Protein AF-A0A965RLA3-F1 (afdb_monomer_lite)

pLDDT: mean 75.78, std 15.93, range [38.44, 94.06]

Foldseek 3Di:
DDDDDDDDDPPDDDDDPPVVVVVVVVCPPPVVVVVVVVCVVVVVVVVVVVVVVVVVVVVVVVVVVVVVVVVVVVVVVCVVPPPPFFDWDKAFDQLVRCVVLLVVLCVVCVVAWPWDRDSHDQKIKIFGQDPVCVVVSVVSVVCSCVVCVQKDKDWPDWDAQPRDDPRTRTMTIIGIIGIDGHDDDPPPD

Radius of gyration: 40.22 Å; chains: 1; bounding box: 92×75×81 Å

Structure (mmCIF, N/CA/C/O backbone):
data_AF-A0A965RLA3-F1
#
_entry.id   AF-A0A965RLA3-F1
#
loop_
_atom_site.group_PDB
_atom_site.id
_atom_site.type_symbol
_atom_site.label_atom_id
_atom_site.label_alt_id
_atom_site.label_comp_id
_atom_site.label_asym_id
_atom_site.label_entity_id
_atom_site.label_seq_id
_atom_site.pdbx_PDB_ins_code
_atom_site.Cartn_x
_atom_site.Cartn_y
_atom_site.Cartn_z
_atom_site.occupancy
_atom_site.B_iso_or_equiv
_atom_site.auth_seq_id
_atom_site.auth_comp_id
_atom_site.auth_asym_id
_atom_site.auth_atom_id
_atom_site.pdbx_PDB_model_num
ATOM 1 N N . MET A 1 1 ? 35.646 -46.583 -1.920 1.00 42.19 1 MET A N 1
ATOM 2 C CA . MET A 1 1 ? 36.033 -46.743 -3.338 1.00 42.19 1 MET A CA 1
ATOM 3 C C . MET A 1 1 ? 35.855 -45.408 -4.045 1.00 42.19 1 MET A C 1
ATOM 5 O O . MET A 1 1 ? 34.726 -45.025 -4.293 1.00 42.19 1 MET A O 1
ATOM 9 N N . SER A 1 2 ? 36.949 -44.684 -4.272 1.00 38.69 2 SER A N 1
ATOM 10 C CA . SER A 1 2 ? 37.208 -43.831 -5.445 1.00 38.69 2 SER A CA 1
ATOM 11 C C . SER A 1 2 ? 38.578 -43.196 -5.202 1.00 38.69 2 SER A C 1
ATOM 13 O O . SER A 1 2 ? 38.720 -42.255 -4.427 1.00 38.69 2 SER A O 1
ATOM 15 N N . SER A 1 3 ? 39.603 -43.857 -5.734 1.00 38.44 3 SER A N 1
ATOM 16 C CA . SER A 1 3 ? 41.009 -43.468 -5.650 1.00 38.44 3 SER A CA 1
ATOM 17 C C . SER A 1 3 ? 41.330 -42.661 -6.903 1.00 38.44 3 SER A C 1
ATOM 19 O O . SER A 1 3 ? 41.151 -43.163 -8.011 1.00 38.44 3 SER A O 1
ATOM 21 N N . ILE A 1 4 ? 41.756 -41.413 -6.723 1.00 47.41 4 ILE A N 1
ATOM 22 C CA . ILE A 1 4 ? 42.263 -40.549 -7.791 1.00 47.41 4 ILE A CA 1
ATOM 23 C C . ILE A 1 4 ? 43.767 -40.845 -7.916 1.00 47.41 4 ILE A C 1
ATOM 25 O O . ILE A 1 4 ? 44.493 -40.604 -6.949 1.00 47.41 4 ILE A O 1
ATOM 29 N N . PRO A 1 5 ? 44.269 -41.374 -9.047 1.00 54.34 5 PRO A N 1
ATOM 30 C CA . PRO A 1 5 ? 45.704 -41.560 -9.231 1.00 54.34 5 PRO A CA 1
ATOM 31 C C . PRO A 1 5 ? 46.404 -40.225 -9.571 1.00 54.34 5 PRO A C 1
ATOM 33 O O . PRO A 1 5 ? 45.826 -39.396 -10.279 1.00 54.34 5 PRO A O 1
ATOM 36 N N . PRO A 1 6 ? 47.648 -40.002 -9.104 1.00 49.88 6 PRO A N 1
ATOM 37 C CA . PRO A 1 6 ? 48.426 -38.810 -9.428 1.00 49.88 6 PRO A CA 1
ATOM 38 C C . PRO A 1 6 ? 49.019 -38.887 -10.844 1.00 49.88 6 PRO A C 1
ATOM 40 O O . PRO A 1 6 ? 49.424 -39.951 -11.313 1.00 49.88 6 PRO A O 1
ATOM 43 N N . LEU A 1 7 ? 49.087 -37.736 -11.516 1.00 48.78 7 LEU A N 1
ATOM 44 C CA . LEU A 1 7 ? 49.680 -37.584 -12.846 1.00 48.78 7 LEU A CA 1
ATOM 45 C C . LEU A 1 7 ? 51.209 -37.796 -12.820 1.00 48.78 7 LEU A C 1
ATOM 47 O O . LEU A 1 7 ? 51.870 -37.381 -11.864 1.00 48.78 7 LEU A O 1
ATOM 51 N N . PRO A 1 8 ? 51.796 -38.386 -13.878 1.00 48.62 8 PRO A N 1
ATOM 52 C CA . PRO A 1 8 ? 53.238 -38.547 -14.003 1.00 48.62 8 PRO A CA 1
ATOM 53 C C . PRO A 1 8 ? 53.918 -37.213 -14.341 1.00 48.62 8 PRO A C 1
ATOM 55 O O . PRO A 1 8 ? 53.615 -36.574 -15.348 1.00 48.62 8 PRO A O 1
ATOM 58 N N . PHE A 1 9 ? 54.894 -36.822 -13.521 1.00 43.25 9 PHE A N 1
ATOM 59 C CA . PHE A 1 9 ? 55.859 -35.780 -13.858 1.00 43.25 9 PHE A CA 1
ATOM 60 C C . PHE A 1 9 ? 56.691 -36.234 -15.066 1.00 43.25 9 PHE A C 1
ATOM 62 O O . PHE A 1 9 ? 57.530 -37.130 -14.961 1.00 43.25 9 PHE A O 1
ATOM 69 N N . LEU A 1 10 ? 56.460 -35.613 -16.224 1.00 40.91 10 LEU A N 1
ATOM 70 C CA . LEU A 1 10 ? 57.329 -35.748 -17.389 1.00 40.91 10 LEU A CA 1
ATOM 71 C C . LEU A 1 10 ? 58.670 -35.071 -17.091 1.00 40.91 10 LEU A C 1
ATOM 73 O O . LEU A 1 10 ? 58.802 -33.849 -17.086 1.00 40.91 10 LEU A O 1
ATOM 77 N N . ASN A 1 11 ? 59.671 -35.907 -16.837 1.00 40.81 11 ASN A N 1
ATOM 78 C CA . ASN A 1 11 ? 61.074 -35.543 -16.728 1.00 40.81 11 ASN A CA 1
ATOM 79 C C . ASN A 1 11 ? 61.613 -35.232 -18.136 1.00 40.81 11 ASN A C 1
ATOM 81 O O . ASN A 1 11 ? 62.133 -36.108 -18.830 1.00 40.81 11 ASN A O 1
ATOM 85 N N . VAL A 1 12 ? 61.415 -33.997 -18.602 1.00 42.09 12 VAL A N 1
ATOM 86 C CA . VAL A 1 12 ? 61.946 -33.544 -19.893 1.00 42.09 12 VAL A CA 1
ATOM 87 C C . VAL A 1 12 ? 63.414 -33.177 -19.705 1.00 42.09 12 VAL A C 1
ATOM 89 O O . VAL A 1 12 ? 63.766 -32.101 -19.224 1.00 42.09 12 VAL A O 1
ATOM 92 N N . LYS A 1 13 ? 64.291 -34.106 -20.087 1.00 47.41 13 LYS A N 1
ATOM 93 C CA . LYS A 1 13 ? 65.732 -33.883 -20.194 1.00 47.41 13 LYS A CA 1
ATOM 94 C C . LYS A 1 13 ? 65.969 -32.909 -21.352 1.00 47.41 13 LYS A C 1
ATOM 96 O O . LYS A 1 13 ? 65.881 -33.299 -22.514 1.00 47.41 13 LYS A O 1
ATOM 101 N N . PHE A 1 14 ? 66.225 -31.640 -21.037 1.00 45.50 14 PHE A N 1
ATOM 102 C CA . PHE A 1 14 ? 66.575 -30.621 -22.027 1.00 45.50 14 PHE A CA 1
ATOM 103 C C . PHE A 1 14 ? 67.849 -31.042 -22.771 1.00 45.50 14 PHE A C 1
ATOM 105 O O . PHE A 1 14 ? 68.951 -31.020 -22.221 1.00 45.50 14 PHE A O 1
ATOM 112 N N . SER A 1 15 ? 67.679 -31.461 -24.025 1.00 51.88 15 SER A N 1
ATOM 113 C CA . SER A 1 15 ? 68.779 -31.643 -24.966 1.00 51.88 15 SER A CA 1
ATOM 114 C C . SER A 1 15 ? 69.265 -30.266 -25.418 1.00 51.88 15 SER A C 1
ATOM 116 O O . SER A 1 15 ? 68.465 -29.362 -25.658 1.00 51.88 15 SER A O 1
ATOM 118 N N . GLY A 1 16 ? 70.583 -30.084 -25.451 1.00 47.47 16 GLY A N 1
ATOM 119 C CA . GLY A 1 16 ? 71.220 -28.776 -25.573 1.00 47.47 16 GLY A CA 1
ATOM 120 C C . GLY A 1 16 ? 70.928 -28.033 -26.890 1.00 47.47 16 GLY A C 1
ATOM 121 O O . GLY A 1 16 ? 70.603 -28.643 -27.911 1.00 47.47 16 GLY A O 1
ATOM 122 N N . PRO A 1 17 ? 71.140 -26.704 -26.906 1.00 53.12 17 PRO A N 1
ATOM 123 C CA . PRO A 1 17 ? 70.720 -25.788 -27.977 1.00 53.12 17 PRO A CA 1
ATOM 124 C C . PRO A 1 17 ? 71.380 -26.018 -29.350 1.00 53.12 17 PRO A C 1
ATOM 126 O O . PRO A 1 17 ? 71.008 -25.377 -30.326 1.00 53.12 17 PRO A O 1
ATOM 129 N N . LYS A 1 18 ? 72.347 -26.938 -29.463 1.00 52.81 18 LYS A N 1
ATOM 130 C CA . LYS A 1 18 ? 73.049 -27.229 -30.725 1.00 52.81 18 LYS A CA 1
ATOM 131 C C . LYS A 1 18 ? 72.329 -28.232 -31.633 1.00 52.81 18 LYS A C 1
ATOM 133 O O . LYS A 1 18 ? 72.681 -28.309 -32.807 1.00 52.81 18 LYS A O 1
ATOM 138 N N . GLN A 1 19 ? 71.353 -28.987 -31.120 1.00 51.81 19 GLN A N 1
ATOM 139 C CA . GLN A 1 19 ? 70.569 -29.926 -31.935 1.00 51.81 19 GLN A CA 1
ATOM 140 C C . GLN A 1 19 ? 69.393 -29.213 -32.632 1.00 51.81 19 GLN A C 1
ATOM 142 O O . GLN A 1 19 ? 69.136 -29.454 -33.803 1.00 51.81 19 GLN A O 1
ATOM 147 N N . ILE A 1 20 ? 68.758 -28.253 -31.947 1.00 52.56 20 ILE A N 1
ATOM 148 C CA . ILE A 1 20 ? 67.557 -27.536 -32.421 1.00 52.56 20 ILE A CA 1
ATOM 149 C C . ILE A 1 20 ? 67.856 -26.668 -33.654 1.00 52.56 20 ILE A C 1
ATOM 151 O O . ILE A 1 20 ? 67.037 -26.582 -34.562 1.00 52.56 20 ILE A O 1
ATOM 155 N N . ALA A 1 21 ? 69.052 -26.080 -33.737 1.00 52.62 21 ALA A N 1
ATOM 156 C CA . ALA A 1 21 ? 69.440 -25.258 -34.884 1.00 52.62 21 ALA A CA 1
ATOM 157 C C . ALA A 1 21 ? 69.619 -26.070 -36.181 1.00 52.62 21 ALA A C 1
ATOM 159 O O . ALA A 1 21 ? 69.400 -25.538 -37.261 1.00 52.62 21 ALA A O 1
ATOM 160 N N . ARG A 1 22 ? 69.979 -27.360 -36.089 1.00 54.12 22 ARG A N 1
ATOM 161 C CA . ARG A 1 22 ? 70.235 -28.197 -37.274 1.00 54.12 22 ARG A CA 1
ATOM 162 C C . ARG A 1 22 ? 68.956 -28.795 -37.869 1.00 54.12 22 ARG A C 1
ATOM 164 O O . ARG A 1 22 ? 68.902 -29.011 -39.073 1.00 54.12 22 ARG A O 1
ATOM 171 N N . ASP A 1 23 ? 67.930 -28.998 -37.043 1.00 53.31 23 ASP A N 1
ATOM 172 C CA . ASP A 1 23 ? 66.621 -29.499 -37.488 1.00 53.31 23 ASP A CA 1
ATOM 173 C C . ASP A 1 23 ? 65.702 -28.374 -38.003 1.00 53.31 23 ASP A C 1
ATOM 175 O O . ASP A 1 23 ? 64.815 -28.623 -38.815 1.00 53.31 23 ASP A O 1
ATOM 179 N N . MET A 1 24 ? 65.934 -27.118 -37.600 1.00 50.06 24 MET A N 1
ATOM 180 C CA . MET A 1 24 ? 65.208 -25.956 -38.139 1.00 50.06 24 MET A CA 1
ATOM 181 C C . MET A 1 24 ? 65.639 -25.582 -39.566 1.00 50.06 24 MET A C 1
ATOM 183 O O . MET A 1 24 ? 64.839 -25.029 -40.318 1.00 50.06 24 MET A O 1
ATOM 187 N N . GLU A 1 25 ? 66.875 -25.900 -39.957 1.00 53.97 25 GLU A N 1
ATOM 188 C CA . GLU A 1 25 ? 67.423 -25.548 -41.274 1.00 53.97 25 GLU A CA 1
ATOM 189 C C . GLU A 1 25 ? 67.030 -26.552 -42.376 1.00 53.97 25 GLU A C 1
ATOM 191 O O . GLU A 1 25 ? 67.008 -26.194 -43.548 1.00 53.97 25 GLU A O 1
ATOM 196 N N . SER A 1 26 ? 66.634 -27.786 -42.022 1.00 51.06 26 SER A N 1
ATOM 197 C CA . SER A 1 26 ? 66.190 -28.802 -42.997 1.00 51.06 26 SER A CA 1
ATOM 198 C C . SER A 1 26 ? 64.682 -28.789 -43.288 1.00 51.06 26 SER A C 1
ATOM 200 O O . SER A 1 26 ? 64.240 -29.395 -44.261 1.00 51.06 26 SER A O 1
ATOM 202 N N . LEU A 1 27 ? 63.885 -28.075 -42.483 1.00 52.31 27 LEU A N 1
ATOM 203 C CA . LEU A 1 27 ? 62.422 -27.995 -42.613 1.00 52.31 27 LEU A CA 1
ATOM 204 C C . LEU A 1 27 ? 61.920 -26.717 -43.310 1.00 52.31 27 LEU A C 1
ATOM 206 O O . LEU A 1 27 ? 60.725 -26.617 -43.604 1.00 52.31 27 LEU A O 1
ATOM 210 N N . SER A 1 28 ? 62.801 -25.748 -43.582 1.00 56.72 28 SER A N 1
ATOM 211 C CA . SER A 1 28 ? 62.420 -24.381 -43.975 1.00 56.72 28 SER A CA 1
ATOM 212 C C . SER A 1 28 ? 62.342 -24.112 -45.483 1.00 56.72 28 SER A C 1
ATOM 214 O O . SER A 1 28 ? 61.769 -23.097 -45.860 1.00 56.72 28 SER A O 1
ATOM 216 N N . GLY A 1 29 ? 62.865 -24.992 -46.343 1.00 55.12 29 GLY A N 1
ATOM 217 C CA . GLY A 1 29 ? 62.828 -24.804 -47.803 1.00 55.12 29 GLY A CA 1
ATOM 218 C C . GLY A 1 29 ? 61.589 -25.423 -48.457 1.00 55.12 29 GLY A C 1
ATOM 219 O O . GLY A 1 29 ? 60.640 -24.735 -48.812 1.00 55.12 29 GLY A O 1
ATOM 220 N N . GLU A 1 30 ? 61.557 -26.753 -48.573 1.00 56.38 30 GLU A N 1
ATOM 221 C CA . GLU A 1 30 ? 60.539 -27.449 -49.381 1.00 56.38 30 GLU A CA 1
ATOM 222 C C . GLU A 1 30 ? 59.131 -27.489 -48.763 1.00 56.38 30 GLU A C 1
ATOM 224 O O . GLU A 1 30 ? 58.135 -27.583 -49.486 1.00 56.38 30 GLU A O 1
ATOM 229 N N . THR A 1 31 ? 59.016 -27.440 -47.433 1.00 57.28 31 THR A N 1
ATOM 230 C CA . THR A 1 31 ? 57.711 -27.462 -46.750 1.00 57.28 31 THR A CA 1
ATOM 231 C C . THR A 1 31 ? 57.034 -26.098 -46.789 1.00 57.28 31 THR A C 1
ATOM 233 O O . THR A 1 31 ? 55.816 -26.031 -46.935 1.00 57.28 31 THR A O 1
ATOM 236 N N . PHE A 1 32 ? 57.810 -25.014 -46.688 1.00 59.16 32 PHE A N 1
ATOM 237 C CA . PHE A 1 32 ? 57.280 -23.651 -46.726 1.00 59.16 32 PHE A CA 1
ATOM 238 C C . PHE A 1 32 ? 56.751 -23.305 -48.114 1.00 59.16 32 PHE A C 1
ATOM 240 O O . PHE A 1 32 ? 55.633 -22.807 -48.201 1.00 59.16 32 PHE A O 1
ATOM 247 N N . ASP A 1 33 ? 57.471 -23.681 -49.174 1.00 56.03 33 ASP A N 1
ATOM 248 C CA . ASP A 1 33 ? 57.046 -23.437 -50.556 1.00 56.03 33 ASP A CA 1
ATOM 249 C C . ASP A 1 33 ? 55.749 -24.184 -50.923 1.00 56.03 33 ASP A C 1
ATOM 251 O O . ASP A 1 33 ? 54.895 -23.655 -51.630 1.00 56.03 33 ASP A O 1
ATOM 255 N N . LYS A 1 34 ? 55.521 -25.389 -50.380 1.00 56.09 34 LYS A N 1
ATOM 256 C CA . LYS A 1 34 ? 54.245 -26.114 -50.567 1.00 56.09 34 LYS A CA 1
ATOM 257 C C . LYS A 1 34 ? 53.089 -25.527 -49.755 1.00 56.09 34 LYS A C 1
ATOM 259 O O . LYS A 1 34 ? 51.930 -25.614 -50.173 1.00 56.09 34 LYS A O 1
ATOM 264 N N . ILE A 1 35 ? 53.385 -24.955 -48.587 1.00 56.16 35 ILE A N 1
ATOM 265 C CA . ILE A 1 35 ? 52.390 -24.294 -47.738 1.00 56.16 35 ILE A CA 1
ATOM 266 C C . ILE A 1 35 ? 51.987 -22.954 -48.361 1.00 56.16 35 ILE A C 1
ATOM 268 O O . ILE A 1 35 ? 50.794 -22.677 -48.433 1.00 56.16 35 ILE A O 1
ATOM 272 N N . THR A 1 36 ? 52.931 -22.158 -48.868 1.00 57.97 36 THR A N 1
ATOM 273 C CA . THR A 1 36 ? 52.653 -20.869 -49.521 1.00 57.97 36 THR A CA 1
ATOM 274 C C . THR A 1 36 ? 51.884 -21.034 -50.835 1.00 57.97 36 THR A C 1
ATOM 276 O O . THR A 1 36 ? 50.906 -20.317 -51.041 1.00 57.97 36 THR A O 1
ATOM 279 N N . ASP A 1 37 ? 52.212 -22.042 -51.650 1.00 57.91 37 ASP A N 1
ATOM 280 C CA . ASP A 1 37 ? 51.496 -22.339 -52.906 1.00 57.91 37 ASP A CA 1
ATOM 281 C C . ASP A 1 37 ? 50.052 -22.852 -52.657 1.00 57.91 37 ASP A C 1
ATOM 283 O O . ASP A 1 37 ? 49.116 -22.590 -53.418 1.00 57.91 37 ASP A O 1
ATOM 287 N N . SER A 1 38 ? 49.814 -23.508 -51.511 1.00 56.28 38 SER A N 1
ATOM 288 C CA . SER A 1 38 ? 48.459 -23.869 -51.047 1.00 56.28 38 SER A CA 1
ATOM 289 C C . SER A 1 38 ? 47.710 -22.687 -50.410 1.00 56.28 38 SER A C 1
ATOM 291 O O . SER A 1 38 ? 46.481 -22.597 -50.502 1.00 56.28 38 SER A O 1
ATOM 293 N N . PHE A 1 39 ? 48.436 -21.758 -49.781 1.00 57.22 39 PHE A N 1
ATOM 294 C CA . PHE A 1 39 ? 47.891 -20.536 -49.187 1.00 57.22 39 PHE A CA 1
ATOM 295 C C . PHE A 1 39 ? 47.390 -19.552 -50.246 1.00 57.22 39 PHE A C 1
ATOM 297 O O . PHE A 1 39 ? 46.380 -18.892 -50.018 1.00 57.22 39 PHE A O 1
ATOM 304 N N . GLU A 1 40 ? 48.021 -19.469 -51.417 1.00 59.00 40 GLU A N 1
ATOM 305 C CA . GLU A 1 40 ? 47.597 -18.533 -52.466 1.00 59.00 40 GLU A CA 1
ATOM 306 C C . GLU A 1 40 ? 46.204 -18.881 -53.022 1.00 59.00 40 GLU A C 1
ATOM 308 O O . GLU A 1 40 ? 45.356 -18.005 -53.188 1.00 59.00 40 GLU A O 1
ATOM 313 N N . LYS A 1 41 ? 45.903 -20.177 -53.191 1.00 59.66 41 LYS A N 1
ATOM 314 C CA . LYS A 1 41 ? 44.576 -20.647 -53.636 1.00 59.66 41 LYS A CA 1
ATOM 315 C C . LYS A 1 41 ? 43.557 -20.742 -52.495 1.00 59.66 41 LYS A C 1
ATOM 317 O O . LYS A 1 41 ? 42.377 -20.467 -52.705 1.00 59.66 41 LYS A O 1
ATOM 322 N N . GLY A 1 42 ? 43.993 -21.103 -51.286 1.00 60.97 42 GLY A N 1
ATOM 323 C CA . GLY A 1 42 ? 43.121 -21.211 -50.111 1.00 60.97 42 GLY A CA 1
ATOM 324 C C . GLY A 1 42 ? 42.722 -19.863 -49.499 1.00 60.97 42 GLY A C 1
ATOM 325 O O . GLY A 1 42 ? 41.601 -19.715 -49.014 1.00 60.97 42 GLY A O 1
ATOM 326 N N . SER A 1 43 ? 43.599 -18.856 -49.556 1.00 70.00 43 SER A N 1
ATOM 327 C CA . SER A 1 43 ? 43.377 -17.545 -48.926 1.00 70.00 43 SER A CA 1
ATOM 328 C C . SER A 1 43 ? 42.207 -16.776 -49.535 1.00 70.00 43 SER A C 1
ATOM 330 O O . SER A 1 43 ? 41.442 -16.159 -48.796 1.00 70.00 43 SER A O 1
ATOM 332 N N . ILE A 1 44 ? 42.009 -16.863 -50.854 1.00 73.56 44 ILE A N 1
ATOM 333 C CA . ILE A 1 44 ? 40.892 -16.206 -51.551 1.00 73.56 44 ILE A CA 1
ATOM 334 C C . ILE A 1 44 ? 39.553 -16.810 -51.107 1.00 73.56 44 ILE A C 1
ATOM 336 O O . ILE A 1 44 ? 38.594 -16.079 -50.858 1.00 73.56 44 ILE A O 1
ATOM 340 N N . ILE A 1 45 ? 39.496 -18.135 -50.939 1.00 76.62 45 ILE A N 1
ATOM 341 C CA . ILE A 1 45 ? 38.294 -18.835 -50.467 1.00 76.62 45 ILE A CA 1
ATOM 342 C C . ILE A 1 45 ? 38.003 -18.450 -49.012 1.00 76.62 45 ILE A C 1
ATOM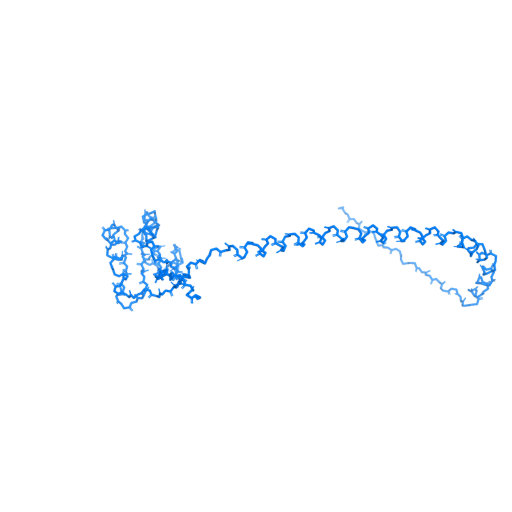 344 O O . ILE A 1 45 ? 36.869 -18.108 -48.683 1.00 76.62 45 ILE A O 1
ATOM 348 N N . ILE A 1 46 ? 39.025 -18.437 -48.152 1.00 78.81 46 ILE A N 1
ATOM 349 C CA . ILE A 1 46 ? 38.885 -18.062 -46.737 1.00 78.81 46 ILE A CA 1
ATOM 350 C C . ILE A 1 46 ? 38.417 -16.608 -46.602 1.00 78.81 46 ILE A C 1
ATOM 352 O O . ILE A 1 46 ? 37.474 -16.338 -45.860 1.00 78.81 46 ILE A O 1
ATOM 356 N N . MET A 1 47 ? 39.007 -15.678 -47.359 1.00 78.75 47 MET A N 1
ATOM 357 C CA . MET A 1 47 ? 38.567 -14.281 -47.384 1.00 78.75 47 MET A CA 1
ATOM 358 C C . MET A 1 47 ? 37.122 -14.149 -47.870 1.00 78.75 47 MET A C 1
ATOM 360 O O . MET A 1 47 ? 36.346 -13.409 -47.268 1.00 78.75 47 MET A O 1
ATOM 364 N N . GLY A 1 48 ? 36.727 -14.902 -48.900 1.00 83.56 48 GLY A N 1
ATOM 365 C CA . GLY A 1 48 ? 35.345 -14.928 -49.380 1.00 83.56 48 GLY A CA 1
ATOM 366 C C . GLY A 1 48 ? 34.352 -15.388 -48.308 1.00 83.56 48 GLY A C 1
ATOM 367 O O . GLY A 1 48 ? 33.305 -14.767 -48.129 1.00 83.56 48 GLY A O 1
ATOM 368 N N . VAL A 1 49 ? 34.704 -16.425 -47.542 1.00 85.19 49 VAL A N 1
ATOM 369 C CA . VAL A 1 49 ? 33.878 -16.918 -46.427 1.00 85.19 49 VAL A CA 1
ATOM 370 C C . VAL A 1 49 ? 33.783 -15.880 -45.307 1.00 85.19 49 VAL A C 1
ATOM 372 O O . VAL A 1 49 ? 32.691 -15.638 -44.797 1.00 85.19 49 VAL A O 1
ATOM 375 N N . ILE A 1 50 ? 34.888 -15.214 -44.958 1.00 89.12 50 ILE A N 1
ATOM 376 C CA . ILE A 1 50 ? 34.900 -14.155 -43.935 1.00 89.12 50 ILE A CA 1
ATOM 377 C C . ILE A 1 50 ? 33.984 -12.991 -44.339 1.00 89.12 50 ILE A C 1
ATOM 379 O O . ILE A 1 50 ? 33.179 -12.536 -43.525 1.00 89.12 50 ILE A O 1
ATOM 383 N N . TRP A 1 51 ? 34.045 -12.544 -45.597 1.00 92.62 51 TRP A N 1
ATOM 384 C CA . TRP A 1 51 ? 33.163 -11.489 -46.106 1.00 92.62 51 TRP A CA 1
ATOM 385 C C . TRP A 1 51 ? 31.689 -11.901 -46.103 1.00 92.62 51 TRP A C 1
ATOM 387 O O . TRP A 1 51 ? 30.833 -11.104 -45.723 1.00 92.62 51 TRP A O 1
ATOM 397 N N . LEU A 1 52 ? 31.381 -13.150 -46.460 1.00 93.19 52 LEU A N 1
ATOM 398 C CA . LEU A 1 52 ? 30.016 -13.678 -46.400 1.00 93.19 52 LEU A CA 1
ATOM 399 C C . LEU A 1 52 ? 29.457 -13.673 -44.973 1.00 93.19 52 LEU A C 1
ATOM 401 O O . LEU A 1 52 ? 28.323 -13.244 -44.756 1.00 93.19 52 LEU A O 1
ATOM 405 N N . VAL A 1 53 ? 30.259 -14.100 -43.995 1.00 92.38 53 VAL A N 1
ATOM 406 C CA . VAL A 1 53 ? 29.867 -14.073 -42.579 1.00 92.38 53 VAL A CA 1
ATOM 407 C C . VAL A 1 53 ? 29.670 -12.633 -42.098 1.00 92.38 53 VAL A C 1
ATOM 409 O O . VAL A 1 53 ? 28.690 -12.354 -41.410 1.00 92.38 53 VAL A O 1
ATOM 412 N N . ALA A 1 54 ? 30.539 -11.700 -42.497 1.00 92.69 54 ALA A N 1
ATOM 413 C CA . ALA A 1 54 ? 30.395 -10.287 -42.153 1.00 92.69 54 ALA A CA 1
ATOM 414 C C . ALA A 1 54 ? 29.091 -9.682 -42.705 1.00 92.69 54 ALA A C 1
ATOM 416 O O . ALA A 1 54 ? 28.359 -9.024 -41.966 1.00 92.69 54 ALA A O 1
ATOM 417 N N . ILE A 1 55 ? 28.752 -9.962 -43.970 1.00 94.06 55 ILE A N 1
ATOM 418 C CA . ILE A 1 55 ? 27.496 -9.507 -44.591 1.00 94.06 55 ILE A CA 1
ATOM 419 C C . ILE A 1 55 ? 26.285 -10.080 -43.846 1.00 94.06 55 ILE A C 1
ATOM 421 O O . ILE A 1 55 ? 25.330 -9.351 -43.569 1.00 94.06 55 ILE A O 1
ATOM 425 N N . LEU A 1 56 ? 26.332 -11.363 -43.476 1.00 93.50 56 LEU A N 1
ATOM 426 C CA . LEU A 1 56 ? 25.257 -12.011 -42.726 1.00 93.50 56 LEU A CA 1
ATOM 427 C C . LEU A 1 56 ? 25.057 -11.362 -41.346 1.00 93.50 56 LEU A C 1
ATOM 429 O O . LEU A 1 56 ? 23.925 -11.085 -40.951 1.00 93.50 56 LEU A O 1
ATOM 433 N N . LEU A 1 57 ? 26.148 -11.074 -40.629 1.00 91.75 57 LEU A N 1
ATOM 434 C CA . LEU A 1 57 ? 26.095 -10.397 -39.332 1.00 91.75 57 LEU A CA 1
ATOM 435 C C . LEU A 1 57 ? 25.549 -8.969 -39.453 1.00 91.75 57 LEU A C 1
ATOM 437 O O . LEU A 1 57 ? 24.718 -8.570 -38.637 1.00 91.75 57 LEU A O 1
ATOM 441 N N . CYS A 1 58 ? 25.942 -8.219 -40.487 1.00 91.31 58 CYS A N 1
ATOM 442 C CA . CYS A 1 58 ? 25.381 -6.896 -40.763 1.00 91.31 58 CYS A CA 1
ATOM 443 C C . CYS A 1 58 ? 23.875 -6.953 -41.058 1.00 91.31 58 CYS A C 1
ATOM 445 O O . CYS A 1 58 ? 23.127 -6.119 -40.551 1.00 91.31 58 CYS A O 1
ATOM 447 N N . ALA A 1 59 ? 23.412 -7.942 -41.829 1.00 90.12 59 ALA A N 1
ATOM 448 C CA . ALA A 1 59 ? 21.989 -8.118 -42.113 1.00 90.12 59 ALA A CA 1
ATOM 449 C C . ALA A 1 59 ? 21.186 -8.440 -40.840 1.00 90.12 59 ALA A C 1
ATOM 451 O O . ALA A 1 59 ? 20.130 -7.851 -40.608 1.00 90.12 59 ALA A O 1
ATOM 452 N N . LEU A 1 60 ? 21.710 -9.319 -39.978 1.00 87.56 60 LEU A N 1
ATOM 453 C CA . LEU A 1 60 ? 21.090 -9.632 -38.688 1.00 87.56 60 LEU A CA 1
ATOM 454 C C . LEU A 1 60 ? 21.043 -8.407 -37.767 1.00 87.56 60 LEU A C 1
ATOM 456 O O . LEU A 1 60 ? 20.002 -8.136 -37.173 1.00 87.56 60 LEU A O 1
ATOM 460 N N . ALA A 1 61 ? 22.131 -7.637 -37.691 1.00 88.06 61 ALA A N 1
ATOM 461 C CA . ALA A 1 61 ? 22.177 -6.398 -36.918 1.00 88.06 61 ALA A CA 1
ATOM 462 C C . ALA A 1 61 ? 21.174 -5.352 -37.438 1.00 88.06 61 ALA A C 1
ATOM 464 O O . ALA A 1 61 ? 20.519 -4.672 -36.653 1.00 88.06 61 ALA A O 1
ATOM 465 N N . TYR A 1 62 ? 21.002 -5.241 -38.757 1.00 91.38 62 TYR A N 1
ATOM 466 C CA . TYR A 1 62 ? 20.019 -4.327 -39.338 1.00 91.38 62 TYR A CA 1
ATOM 467 C C . TYR A 1 62 ? 18.580 -4.712 -38.961 1.00 91.38 62 TYR A C 1
ATOM 469 O O . TYR A 1 62 ? 17.778 -3.849 -38.600 1.00 91.38 62 TYR A O 1
ATOM 477 N N . LEU A 1 63 ? 18.256 -6.010 -38.977 1.00 86.56 63 LEU A N 1
ATOM 478 C CA . LEU A 1 63 ? 16.931 -6.502 -38.590 1.00 86.56 63 LEU A CA 1
ATOM 479 C C . LEU A 1 63 ? 16.624 -6.252 -37.106 1.00 86.56 63 LEU A C 1
ATOM 481 O O . LEU A 1 63 ? 15.511 -5.836 -36.780 1.00 86.56 63 LEU A O 1
ATOM 485 N N . THR A 1 64 ? 17.593 -6.457 -36.209 1.00 83.56 64 THR A N 1
ATOM 486 C CA . THR A 1 64 ? 17.396 -6.210 -34.769 1.00 83.56 64 THR A CA 1
ATOM 487 C C . THR A 1 64 ? 17.245 -4.721 -34.460 1.00 83.56 64 THR A C 1
ATOM 489 O O . THR A 1 64 ? 16.368 -4.342 -33.681 1.00 83.56 64 THR A O 1
ATOM 492 N N . VAL A 1 65 ? 18.023 -3.858 -35.123 1.00 84.81 65 VAL A N 1
ATOM 493 C CA . VAL A 1 65 ? 17.891 -2.397 -34.995 1.00 84.81 65 VAL A CA 1
ATOM 494 C C . VAL A 1 65 ? 16.544 -1.909 -35.531 1.00 84.81 65 VAL A C 1
ATOM 496 O O . VAL A 1 65 ? 15.911 -1.069 -34.894 1.00 84.81 65 VAL A O 1
ATOM 499 N N . GLY A 1 66 ? 16.053 -2.457 -36.647 1.00 78.88 66 GLY A N 1
ATOM 500 C CA . GLY A 1 66 ? 14.735 -2.109 -37.189 1.00 78.88 66 GLY A CA 1
ATOM 501 C C . GLY A 1 66 ? 13.588 -2.430 -36.223 1.00 78.88 66 GLY A C 1
ATOM 502 O O . GLY A 1 66 ? 12.673 -1.623 -36.043 1.00 78.88 66 GLY A O 1
ATOM 503 N N . GLN A 1 67 ? 13.664 -3.570 -35.531 1.00 78.88 67 GLN A N 1
ATOM 504 C CA . GLN A 1 67 ? 12.693 -3.919 -34.492 1.00 78.88 67 GLN A CA 1
ATOM 505 C C . GLN A 1 67 ? 12.773 -2.958 -33.301 1.00 78.88 67 GLN A C 1
ATOM 507 O O . GLN A 1 67 ? 11.737 -2.447 -32.872 1.00 78.88 67 GLN A O 1
ATOM 512 N N . ALA A 1 68 ? 13.980 -2.636 -32.824 1.00 73.25 68 ALA A N 1
ATOM 513 C CA . ALA A 1 68 ? 14.173 -1.665 -31.747 1.00 73.25 68 ALA A CA 1
ATOM 514 C C . ALA A 1 68 ? 13.631 -0.271 -32.116 1.00 73.25 68 ALA A C 1
ATOM 516 O O . ALA A 1 68 ? 12.934 0.353 -31.316 1.00 73.25 68 ALA A O 1
ATOM 517 N N . ALA A 1 69 ? 13.865 0.189 -33.349 1.00 77.00 69 ALA A N 1
ATOM 518 C CA . ALA A 1 69 ? 13.357 1.468 -33.840 1.00 77.00 69 ALA A CA 1
ATOM 519 C C . ALA A 1 69 ? 11.819 1.518 -33.839 1.00 77.00 69 ALA A C 1
ATOM 521 O O . ALA A 1 69 ? 11.235 2.509 -33.402 1.00 77.00 69 ALA A O 1
ATOM 522 N N . SER A 1 70 ? 11.156 0.429 -34.244 1.00 82.31 70 SER A N 1
ATOM 523 C CA . SER A 1 70 ? 9.688 0.352 -34.229 1.00 82.31 70 SER A CA 1
ATOM 524 C C . SER A 1 70 ? 9.098 0.411 -32.813 1.00 82.31 70 SER A C 1
ATOM 526 O O . SER A 1 70 ? 8.035 0.995 -32.607 1.00 82.31 70 SER A O 1
ATOM 528 N N . VAL A 1 71 ? 9.799 -0.152 -31.822 1.00 78.31 71 VAL A N 1
ATOM 529 C CA . VAL A 1 71 ? 9.394 -0.086 -30.410 1.00 78.31 71 VAL A CA 1
ATOM 530 C C . VAL A 1 71 ? 9.565 1.332 -29.877 1.00 78.31 71 VAL A C 1
ATOM 532 O O . VAL A 1 71 ? 8.651 1.843 -29.237 1.00 78.31 71 VAL A O 1
ATOM 535 N N . HIS A 1 72 ? 10.677 1.999 -30.194 1.00 77.06 72 HIS A N 1
ATOM 536 C CA . HIS A 1 72 ? 10.882 3.401 -29.823 1.00 77.06 72 HIS A CA 1
ATOM 537 C C . HIS A 1 72 ? 9.839 4.329 -30.445 1.00 77.06 72 HIS A C 1
ATOM 539 O O . HIS A 1 72 ? 9.350 5.232 -29.772 1.00 77.06 72 HIS A O 1
ATOM 545 N N . GLN A 1 73 ? 9.452 4.090 -31.699 1.00 81.19 73 GLN A N 1
ATOM 546 C CA . GLN A 1 73 ? 8.411 4.879 -32.347 1.00 81.19 73 GLN A CA 1
ATOM 547 C C . GLN A 1 73 ? 7.055 4.701 -31.654 1.00 81.19 73 GLN A C 1
ATOM 549 O O . GLN A 1 73 ? 6.423 5.692 -31.299 1.00 81.19 73 GLN A O 1
ATOM 554 N N . LYS A 1 74 ? 6.647 3.456 -31.375 1.00 76.88 74 LYS A N 1
ATOM 555 C CA . LYS A 1 74 ? 5.406 3.176 -30.633 1.00 76.88 74 LYS A CA 1
ATOM 556 C C . LYS A 1 74 ? 5.428 3.752 -29.221 1.00 76.88 74 LYS A C 1
ATOM 558 O O . LYS A 1 74 ? 4.394 4.187 -28.731 1.00 76.88 74 LYS A O 1
ATOM 563 N N . LEU A 1 75 ? 6.591 3.764 -28.574 1.00 79.75 75 LEU A N 1
ATOM 564 C CA . LEU A 1 75 ? 6.764 4.362 -27.255 1.00 79.75 75 LEU A CA 1
ATOM 565 C C . LEU A 1 75 ? 6.601 5.884 -27.315 1.00 79.75 75 LEU A C 1
ATOM 567 O O . LEU A 1 75 ? 5.901 6.447 -26.486 1.00 79.75 75 LEU A O 1
ATOM 571 N N . ASN A 1 76 ? 7.156 6.543 -28.332 1.00 77.81 76 ASN A N 1
ATOM 572 C CA . ASN A 1 76 ? 6.981 7.982 -28.528 1.00 77.81 76 ASN A CA 1
ATOM 573 C C . ASN A 1 76 ? 5.535 8.353 -28.891 1.00 77.81 76 ASN A C 1
ATOM 575 O O . ASN A 1 76 ? 5.020 9.348 -28.391 1.00 77.81 76 ASN A O 1
ATOM 579 N N . GLU A 1 77 ? 4.864 7.551 -29.719 1.00 79.25 77 GLU A N 1
ATOM 580 C CA . GLU A 1 77 ? 3.440 7.729 -30.038 1.00 79.25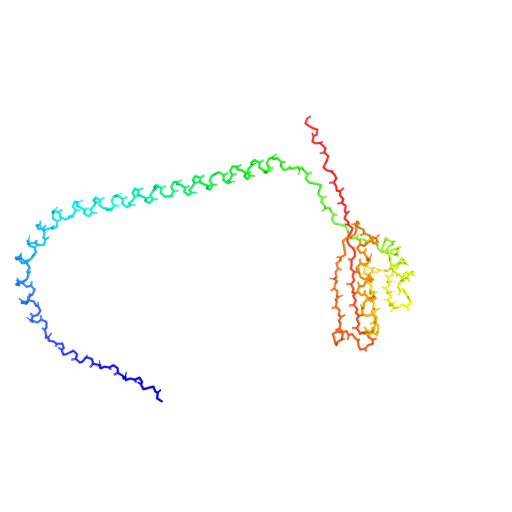 77 GLU A CA 1
ATOM 581 C C . GLU A 1 77 ? 2.552 7.510 -28.801 1.00 79.25 77 GLU A C 1
ATOM 583 O O . GLU A 1 77 ? 1.600 8.263 -28.580 1.00 79.25 77 GLU A O 1
ATOM 588 N N . ALA A 1 78 ? 2.894 6.530 -27.957 1.00 72.62 78 ALA A N 1
ATOM 589 C CA . ALA A 1 78 ? 2.209 6.280 -26.693 1.00 72.62 78 ALA A CA 1
ATOM 590 C C . ALA A 1 78 ? 2.414 7.425 -25.691 1.00 72.62 78 ALA A C 1
ATOM 592 O O . ALA A 1 78 ? 1.440 7.876 -25.100 1.00 72.62 78 ALA A O 1
ATOM 593 N N . LEU A 1 79 ? 3.640 7.942 -25.557 1.00 72.75 79 LEU A N 1
ATOM 594 C CA . LEU A 1 79 ? 3.947 9.087 -24.691 1.00 72.75 79 LEU A CA 1
ATOM 595 C C . LEU A 1 79 ? 3.268 10.377 -25.173 1.00 72.75 79 LEU A C 1
ATOM 597 O O . LEU A 1 79 ? 2.822 11.180 -24.362 1.00 72.75 79 LEU A O 1
ATOM 601 N N . ALA A 1 80 ? 3.155 10.583 -26.488 1.00 73.94 80 ALA A N 1
ATOM 602 C CA . ALA A 1 80 ? 2.467 11.746 -27.053 1.00 73.94 80 ALA A CA 1
ATOM 603 C C . ALA A 1 80 ? 0.938 11.684 -26.885 1.00 73.94 80 ALA A C 1
ATOM 605 O O . ALA A 1 80 ? 0.279 12.723 -26.869 1.00 73.94 80 ALA A O 1
ATOM 606 N N . THR A 1 81 ? 0.381 10.477 -26.763 1.00 72.69 81 THR A N 1
ATOM 607 C CA . THR A 1 81 ? -1.060 10.240 -26.570 1.00 72.69 81 THR A CA 1
ATOM 608 C C . THR A 1 81 ? -1.406 9.983 -25.101 1.00 72.69 81 THR A C 1
ATOM 610 O O . THR A 1 81 ? -2.571 9.754 -24.778 1.00 72.69 81 THR A O 1
ATOM 613 N N . GLU A 1 82 ? -0.423 10.006 -24.197 1.00 66.81 82 GLU A N 1
ATOM 614 C CA . GLU A 1 82 ? -0.666 9.750 -22.784 1.00 66.81 82 GLU A CA 1
ATOM 615 C C . GLU A 1 82 ? -1.590 10.854 -22.243 1.00 66.81 82 GLU A C 1
ATOM 617 O O . GLU A 1 82 ? -1.242 12.040 -22.296 1.00 66.81 82 GLU A O 1
ATOM 622 N N . PRO A 1 83 ? -2.810 10.510 -21.785 1.00 63.47 83 PRO A N 1
ATOM 623 C CA . PRO A 1 83 ? -3.700 11.508 -21.221 1.00 63.47 83 PRO A CA 1
ATOM 624 C C . PRO A 1 83 ? -2.999 12.121 -20.013 1.00 63.47 83 PRO A C 1
ATOM 626 O O . PRO A 1 83 ? -2.366 11.399 -19.246 1.00 63.47 83 PRO A O 1
ATOM 629 N N . GLN A 1 84 ? -3.114 13.438 -19.831 1.00 64.50 84 GLN A N 1
ATOM 630 C CA . GLN A 1 84 ? -2.569 14.101 -18.647 1.00 64.50 84 GLN A CA 1
ATOM 631 C C . GLN A 1 84 ? -3.211 13.475 -17.407 1.00 64.50 84 GLN A C 1
ATOM 633 O O . GLN A 1 84 ? -4.360 13.771 -17.069 1.00 64.50 84 GLN A O 1
ATOM 638 N N . LEU A 1 85 ? -2.488 12.547 -16.777 1.00 63.41 85 LEU A N 1
ATOM 639 C CA . LEU A 1 85 ? -2.954 11.904 -15.567 1.00 63.41 85 LEU A CA 1
ATOM 640 C C . LEU A 1 85 ? -3.019 12.974 -14.480 1.00 63.41 85 LEU A C 1
ATOM 642 O O . LEU A 1 85 ? -2.114 13.807 -14.383 1.00 63.41 85 LEU A O 1
ATOM 646 N N . PRO A 1 86 ? -4.084 12.984 -13.669 1.00 62.56 86 PRO A N 1
ATOM 647 C CA . PRO A 1 86 ? -4.119 13.871 -12.530 1.00 62.56 86 PRO A CA 1
ATOM 648 C C . PRO A 1 86 ? -2.944 13.540 -11.615 1.00 62.56 86 PRO A C 1
ATOM 650 O O . PRO A 1 86 ? -2.730 12.380 -11.248 1.00 62.56 86 PRO A O 1
ATOM 653 N N . THR A 1 87 ? -2.175 14.563 -11.260 1.00 66.88 87 THR A N 1
ATOM 654 C CA . THR A 1 87 ? -1.083 14.405 -10.310 1.00 66.88 87 THR A CA 1
ATOM 655 C C . THR A 1 87 ? -1.699 14.080 -8.960 1.00 66.88 87 THR A C 1
ATOM 657 O O . THR A 1 87 ? -2.476 14.856 -8.399 1.00 66.88 87 THR A O 1
ATOM 660 N N . VAL A 1 88 ? -1.377 12.894 -8.454 1.00 66.69 88 VAL A N 1
ATOM 661 C CA . VAL A 1 88 ? -1.807 12.456 -7.133 1.00 66.69 88 VAL A CA 1
ATOM 662 C C . VAL A 1 88 ? -0.893 13.111 -6.107 1.00 66.69 88 VAL A C 1
ATOM 664 O O . VAL A 1 88 ? 0.268 12.723 -5.967 1.00 66.69 88 VAL A O 1
ATOM 667 N N . THR A 1 89 ? -1.400 14.114 -5.398 1.00 73.00 89 THR A N 1
ATOM 668 C CA . THR A 1 89 ? -0.677 14.749 -4.297 1.00 73.00 89 THR A CA 1
ATOM 669 C C . THR A 1 89 ? -1.026 14.039 -2.994 1.00 73.00 89 THR A C 1
ATOM 671 O O . THR A 1 89 ? -2.187 13.760 -2.702 1.00 73.00 89 THR A O 1
ATOM 674 N N . GLN A 1 90 ? -0.003 13.687 -2.219 1.00 74.44 90 GLN A N 1
ATOM 675 C CA . GLN A 1 90 ? -0.168 13.070 -0.904 1.00 74.44 90 GLN A CA 1
ATOM 676 C C . GLN A 1 90 ? -0.034 14.162 0.156 1.00 74.44 90 GLN A C 1
ATOM 678 O O . GLN A 1 90 ? 0.956 14.895 0.162 1.00 74.44 90 GLN A O 1
ATOM 683 N N . PHE A 1 91 ? -1.020 14.284 1.041 1.00 78.00 91 PHE A N 1
ATOM 684 C CA . PHE A 1 91 ? -0.962 15.181 2.195 1.00 78.00 91 PHE A CA 1
ATOM 685 C C . PHE A 1 91 ? -1.144 14.379 3.483 1.00 78.00 91 PHE A C 1
ATOM 687 O O . PHE A 1 91 ? -1.953 13.463 3.535 1.00 78.00 91 PHE A O 1
ATOM 694 N N . ASN A 1 92 ? -0.408 14.701 4.546 1.00 74.38 92 ASN A N 1
ATOM 695 C CA . ASN A 1 92 ? -0.626 14.032 5.831 1.00 74.38 92 ASN A CA 1
ATOM 696 C C . ASN A 1 92 ? -2.010 14.408 6.372 1.00 74.38 92 ASN A C 1
ATOM 698 O O . ASN A 1 92 ? -2.341 15.597 6.436 1.00 74.38 92 ASN A O 1
ATOM 702 N N . LEU A 1 93 ? -2.814 13.410 6.759 1.00 77.69 93 LEU A N 1
ATOM 703 C CA . LEU A 1 93 ? -4.086 13.685 7.420 1.00 77.69 93 LEU A CA 1
ATOM 704 C C . LEU A 1 93 ? -3.822 14.330 8.773 1.00 77.69 93 LEU A C 1
ATOM 706 O O . LEU A 1 93 ? -3.017 13.849 9.565 1.00 77.69 93 LEU A O 1
ATOM 710 N N . SER A 1 94 ? -4.555 15.401 9.050 1.00 80.62 94 SER A N 1
ATOM 711 C CA . SER A 1 94 ? -4.528 16.014 10.374 1.00 80.62 94 SER A CA 1
ATOM 712 C C . SER A 1 94 ? -5.311 15.155 11.390 1.00 80.62 94 SER A C 1
ATOM 714 O O . SER A 1 94 ? -6.330 14.555 11.026 1.00 80.62 94 SER A O 1
ATOM 716 N N . PRO A 1 95 ? -4.937 15.143 12.685 1.00 80.31 95 PRO A N 1
ATOM 717 C CA . PRO A 1 95 ? -5.659 14.410 13.732 1.00 80.31 95 PRO A CA 1
ATOM 718 C C . PRO A 1 95 ? -7.188 14.630 13.776 1.00 80.31 95 PRO A C 1
ATOM 720 O O . PRO A 1 95 ? -7.924 13.653 13.946 1.00 80.31 95 PRO A O 1
ATOM 723 N N . PRO A 1 96 ? -7.738 15.852 13.588 1.00 82.25 96 PRO A N 1
ATOM 724 C CA . PRO A 1 96 ? -9.192 16.043 13.581 1.00 82.25 96 PRO A CA 1
ATOM 725 C C . PRO A 1 96 ? -9.895 15.359 12.402 1.00 82.25 96 PRO A C 1
ATOM 727 O O . PRO A 1 96 ? -11.066 15.007 12.529 1.00 82.25 96 PRO A O 1
ATOM 730 N N . GLN A 1 97 ? -9.201 15.148 11.280 1.00 82.56 97 GLN A N 1
ATOM 731 C CA . GLN A 1 97 ? -9.738 14.415 10.133 1.00 82.56 97 GLN A CA 1
ATOM 732 C C . GLN A 1 97 ? -9.698 12.905 10.362 1.00 82.56 97 GLN A C 1
ATOM 734 O O . GLN A 1 97 ? -10.576 12.207 9.875 1.00 82.56 97 GLN A O 1
ATOM 739 N N . LEU A 1 98 ? -8.736 12.405 11.143 1.00 84.00 98 LEU A N 1
ATOM 740 C CA . LEU A 1 98 ? -8.597 10.979 11.444 1.00 84.00 98 LEU A CA 1
ATOM 741 C C . LEU A 1 98 ? -9.632 10.480 12.473 1.00 84.00 98 LEU A C 1
ATOM 743 O O . LEU A 1 98 ? -10.130 9.355 12.374 1.00 84.00 98 LEU A O 1
ATOM 747 N N . LYS A 1 99 ? -10.030 11.348 13.412 1.00 87.50 99 LYS A N 1
ATOM 748 C CA . LYS A 1 99 ? -11.026 11.062 14.458 1.00 87.50 99 LYS A CA 1
ATOM 749 C C . LYS A 1 99 ? -12.338 10.415 13.962 1.00 87.50 99 LYS A C 1
ATOM 751 O O . LYS A 1 99 ? -12.683 9.357 14.481 1.00 87.50 99 LYS A O 1
ATOM 756 N N . PRO A 1 100 ? -13.065 10.949 12.960 1.00 89.94 100 PRO A N 1
ATOM 757 C CA . PRO A 1 100 ? -14.316 10.339 12.491 1.00 89.94 100 PRO A CA 1
ATOM 758 C C . PRO A 1 100 ? -14.138 8.940 11.880 1.00 89.94 100 PRO A C 1
ATOM 760 O O . PRO A 1 100 ? -15.103 8.182 11.771 1.00 89.94 100 PRO A O 1
ATOM 763 N N . HIS A 1 101 ? -12.932 8.579 11.437 1.00 89.19 101 HIS A N 1
ATOM 764 C CA . HIS A 1 101 ? -12.644 7.222 10.970 1.00 89.19 101 HIS A CA 1
ATOM 765 C C . HIS A 1 101 ? -12.407 6.281 12.152 1.00 89.19 101 HIS A C 1
ATOM 767 O O . HIS A 1 101 ? -12.966 5.185 12.171 1.00 89.19 101 HIS A O 1
ATOM 773 N N . ALA A 1 102 ? -11.660 6.739 13.162 1.00 88.88 102 ALA A N 1
ATOM 774 C CA . ALA A 1 102 ? -11.473 6.011 14.413 1.00 88.88 102 ALA A CA 1
ATOM 775 C C . ALA A 1 102 ? -12.813 5.758 15.129 1.00 88.88 102 ALA A C 1
ATOM 777 O O . ALA A 1 102 ? -13.095 4.622 15.501 1.00 88.88 102 ALA A O 1
ATOM 778 N N . ASP A 1 103 ? -13.679 6.773 15.224 1.00 91.12 103 ASP A N 1
ATOM 779 C CA . ASP A 1 103 ? -15.000 6.669 15.858 1.00 91.12 103 ASP A CA 1
ATOM 780 C C . ASP A 1 103 ? -15.882 5.615 15.155 1.00 91.12 103 ASP A C 1
ATOM 782 O O . ASP A 1 103 ? -16.489 4.768 15.811 1.00 91.12 103 ASP A O 1
ATOM 786 N N . ARG A 1 104 ? -15.887 5.588 13.812 1.00 91.25 104 ARG A N 1
ATOM 787 C CA . ARG A 1 104 ? -16.611 4.571 13.020 1.00 91.25 104 ARG A CA 1
ATOM 788 C C . ARG A 1 104 ? -16.049 3.162 13.203 1.00 91.25 104 ARG A C 1
ATOM 790 O O . ARG A 1 104 ? -16.798 2.183 13.188 1.00 91.25 104 ARG A O 1
ATOM 797 N N . LEU A 1 105 ? -14.732 3.044 13.359 1.00 91.06 105 LEU A N 1
ATOM 798 C CA . LEU A 1 105 ? -14.083 1.765 13.626 1.00 91.06 105 L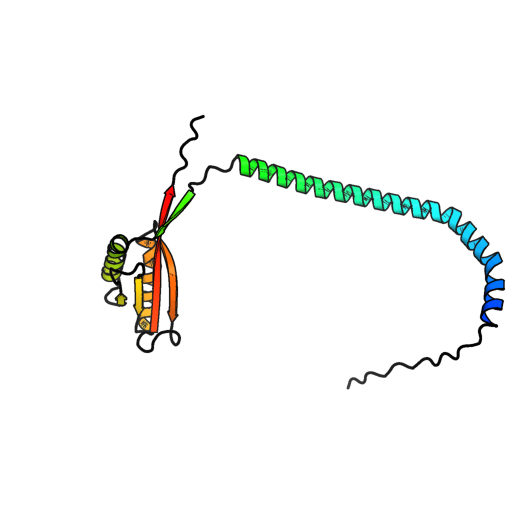EU A CA 1
ATOM 799 C C . LEU A 1 105 ? -14.443 1.251 15.029 1.00 91.06 105 LEU A C 1
ATOM 801 O O . LEU A 1 105 ? -14.790 0.078 15.182 1.00 91.06 105 LEU A O 1
ATOM 805 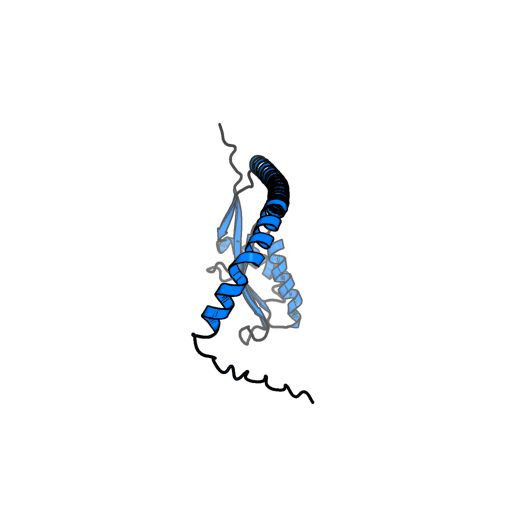N N . MET A 1 106 ? -14.430 2.140 16.026 1.00 91.06 106 MET A N 1
ATOM 806 C CA . MET A 1 106 ? -14.840 1.851 17.402 1.00 91.06 106 MET A CA 1
ATOM 807 C C . MET A 1 106 ? -16.313 1.456 17.493 1.00 91.06 106 MET A C 1
ATOM 809 O O . MET A 1 106 ? -16.644 0.500 18.189 1.00 91.06 106 MET A O 1
ATOM 813 N N . GLU A 1 107 ? -17.198 2.133 16.762 1.00 92.38 107 GLU A N 1
ATOM 814 C CA . GLU A 1 107 ? -18.624 1.801 16.732 1.00 92.38 107 GLU A CA 1
ATOM 815 C C . GLU A 1 107 ? -18.868 0.366 16.236 1.00 92.38 107 GLU A C 1
ATOM 817 O O . GLU A 1 107 ? -19.667 -0.373 16.816 1.00 92.38 107 GLU A O 1
ATOM 822 N N . ARG A 1 108 ? -18.148 -0.058 15.188 1.00 91.19 108 ARG A N 1
ATOM 823 C CA . ARG A 1 108 ? -18.322 -1.390 14.594 1.00 91.19 108 ARG A CA 1
ATOM 824 C C . ARG A 1 108 ? -17.611 -2.498 15.369 1.00 91.19 108 ARG A C 1
ATOM 826 O O . ARG A 1 108 ? -18.192 -3.566 15.555 1.00 91.19 108 ARG A O 1
ATOM 833 N N . TYR A 1 109 ? -16.364 -2.274 15.780 1.00 91.44 109 TYR A N 1
ATOM 834 C CA . TYR A 1 109 ? -15.492 -3.329 16.308 1.00 91.44 109 TYR A CA 1
ATOM 835 C C . TYR A 1 109 ? -15.050 -3.124 17.761 1.00 91.44 109 TYR A C 1
ATOM 837 O O . TYR A 1 109 ? -14.459 -4.037 18.335 1.00 91.44 109 TYR A O 1
ATOM 845 N N . GLY A 1 110 ? -15.381 -2.001 18.405 1.00 83.44 110 GLY A N 1
ATOM 846 C CA . GLY A 1 110 ? -14.891 -1.640 19.746 1.00 83.44 110 GLY A CA 1
ATOM 847 C C . GLY A 1 110 ? -15.303 -2.582 20.885 1.00 83.44 110 GLY A C 1
ATOM 848 O O . GLY A 1 110 ? -14.822 -2.440 22.002 1.00 83.44 110 GLY A O 1
ATOM 849 N N . LYS A 1 111 ? -16.176 -3.564 20.624 1.00 85.06 111 LYS A N 1
ATOM 850 C CA . LYS A 1 111 ? -16.495 -4.653 21.567 1.00 85.06 111 LYS A CA 1
ATOM 851 C C . LYS A 1 111 ? -15.481 -5.797 21.539 1.00 85.06 111 LYS A C 1
ATOM 853 O O . LYS A 1 111 ? -15.413 -6.566 22.491 1.00 85.06 111 LYS A O 1
ATOM 858 N N . SER A 1 112 ? -14.764 -5.953 20.430 1.00 85.75 112 SER A N 1
ATOM 859 C CA . SER A 1 112 ? -13.906 -7.107 20.149 1.00 85.75 112 SER A CA 1
ATOM 860 C C . SER A 1 112 ? -12.444 -6.735 19.966 1.00 85.75 112 SER A C 1
ATOM 862 O O . SER A 1 112 ? -11.607 -7.610 20.100 1.00 85.75 112 SER A O 1
ATOM 864 N N . ILE A 1 113 ? -12.130 -5.480 19.647 1.00 89.44 113 ILE A N 1
ATOM 865 C CA . ILE A 1 113 ? -10.757 -4.988 19.503 1.00 89.44 113 ILE A CA 1
ATOM 866 C C . ILE A 1 113 ? -10.626 -3.641 20.207 1.00 89.44 113 ILE A C 1
ATOM 868 O O . ILE A 1 113 ? -11.600 -2.890 20.313 1.00 89.44 113 ILE A O 1
ATOM 872 N N . ASN A 1 114 ? -9.420 -3.331 20.666 1.00 90.06 114 ASN A N 1
ATOM 873 C CA . ASN A 1 114 ? -9.107 -2.046 21.268 1.00 90.06 114 ASN A CA 1
ATOM 874 C C . ASN A 1 114 ? -8.582 -1.101 20.181 1.00 90.06 114 ASN A C 1
ATOM 876 O O . ASN A 1 114 ? -7.624 -1.421 19.482 1.00 90.06 114 ASN A O 1
ATOM 880 N N . VAL A 1 115 ? -9.222 0.055 20.020 1.00 88.06 115 VAL A N 1
ATOM 881 C CA . VAL A 1 115 ? -8.794 1.088 19.071 1.00 88.06 115 VAL A CA 1
ATOM 882 C C . VAL A 1 115 ? -8.328 2.281 19.887 1.00 88.06 115 VAL A C 1
ATOM 884 O O . VAL A 1 115 ? -9.128 2.928 20.563 1.00 88.06 115 VAL A O 1
ATOM 887 N N . ILE A 1 116 ? -7.030 2.560 19.836 1.00 86.88 116 ILE A N 1
ATOM 888 C CA . ILE A 1 116 ? -6.415 3.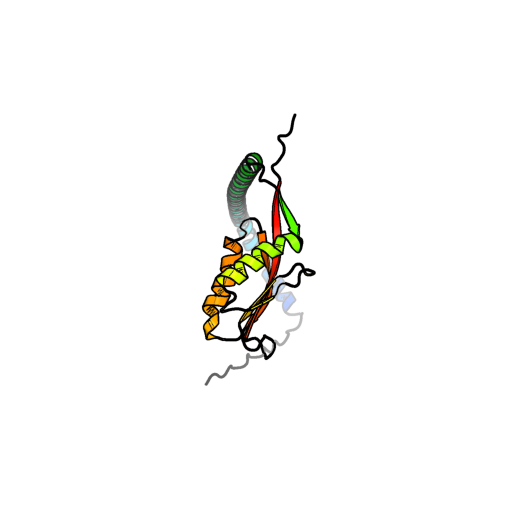674 20.548 1.00 86.88 116 ILE A CA 1
ATOM 889 C C . ILE A 1 116 ? -6.145 4.779 19.531 1.00 86.88 116 ILE A C 1
ATOM 891 O O . ILE A 1 116 ? -5.376 4.611 18.583 1.00 86.88 116 ILE A O 1
ATOM 895 N N . PHE A 1 117 ? -6.785 5.924 19.748 1.00 83.25 117 PHE A N 1
ATOM 896 C CA . PHE A 1 117 ? -6.531 7.147 19.002 1.00 83.25 117 PHE A CA 1
ATOM 897 C C . PHE A 1 117 ? -6.137 8.254 19.978 1.00 83.25 117 PHE A C 1
ATOM 899 O O . PHE A 1 117 ? -6.958 8.755 20.751 1.00 83.25 117 PHE A O 1
ATOM 906 N N . SER A 1 118 ? -4.863 8.631 19.957 1.00 70.44 118 SER A N 1
ATOM 907 C CA . SER A 1 118 ? -4.372 9.766 20.725 1.00 70.44 118 SER A CA 1
ATOM 908 C C . SER A 1 118 ? -4.595 11.006 19.866 1.00 70.44 118 SER A C 1
ATOM 910 O O . SER A 1 118 ? -3.916 11.190 18.868 1.00 70.44 118 SER A O 1
ATOM 912 N N . GLY A 1 119 ? -5.550 11.877 20.209 1.00 65.50 119 GLY A N 1
ATOM 913 C CA . GLY A 1 119 ? -5.933 13.035 19.374 1.00 65.50 119 GLY A CA 1
ATOM 914 C C . GLY A 1 119 ? -4.839 14.089 19.106 1.00 65.50 119 GLY A C 1
ATOM 915 O O . GLY A 1 119 ? -5.139 15.153 18.570 1.00 65.50 119 GLY A O 1
ATOM 916 N N . ARG A 1 120 ? -3.592 13.820 19.511 1.00 66.69 120 ARG A N 1
ATOM 917 C CA . ARG A 1 120 ? -2.376 14.590 19.215 1.00 66.69 120 ARG A CA 1
ATOM 918 C C . ARG A 1 120 ? -1.465 13.921 18.183 1.00 66.69 120 ARG A C 1
ATOM 920 O O . ARG A 1 120 ? -0.521 14.561 17.738 1.00 66.69 120 ARG A O 1
ATOM 927 N N . GLU A 1 121 ? -1.715 12.663 17.851 1.00 74.25 121 GLU A N 1
ATOM 928 C CA . GLU A 1 121 ? -0.854 11.833 17.019 1.00 74.25 121 GLU A CA 1
ATOM 929 C C . GLU A 1 121 ? -1.550 11.524 15.689 1.00 74.25 121 GLU A C 1
ATOM 931 O O . GLU A 1 121 ? -2.762 11.316 15.634 1.00 74.25 121 GLU A O 1
ATOM 936 N N . ASP A 1 122 ? -0.769 11.488 14.609 1.00 81.06 122 ASP A N 1
ATOM 937 C CA . ASP A 1 122 ? -1.263 11.232 13.247 1.00 81.06 122 ASP A CA 1
ATOM 938 C C . ASP A 1 122 ? -1.425 9.726 12.955 1.00 81.06 122 ASP A C 1
ATOM 940 O O . ASP A 1 122 ? -1.542 9.317 11.797 1.00 81.06 122 ASP A O 1
ATOM 944 N N . PHE A 1 123 ? -1.386 8.883 13.989 1.00 86.00 123 PHE A N 1
ATOM 945 C CA . PHE A 1 123 ? -1.468 7.433 13.866 1.00 86.00 123 PHE A CA 1
ATOM 946 C C . PHE A 1 123 ? -2.631 6.851 14.675 1.00 86.00 123 PHE A C 1
ATOM 948 O O . PHE A 1 123 ? -3.019 7.341 15.735 1.00 86.00 123 PHE A O 1
ATOM 955 N N . LEU A 1 124 ? -3.185 5.768 14.145 1.00 88.19 124 LEU A N 1
ATOM 956 C CA . LEU A 1 124 ? -4.229 4.949 14.736 1.00 88.19 124 LEU A CA 1
ATOM 957 C C . LEU A 1 124 ? -3.611 3.620 15.167 1.00 88.19 124 LEU A C 1
ATOM 959 O O . LEU A 1 124 ? -2.940 2.968 14.364 1.00 88.19 124 LEU A O 1
ATOM 963 N N . VAL A 1 125 ? -3.850 3.201 16.408 1.00 91.31 125 VAL A N 1
ATOM 964 C CA . VAL A 1 125 ? -3.386 1.899 16.899 1.00 91.31 125 VAL A CA 1
ATOM 965 C C . VAL A 1 125 ? -4.582 0.971 17.073 1.00 91.31 125 VAL A C 1
ATOM 967 O O . VAL A 1 125 ? -5.546 1.307 17.760 1.00 91.31 125 VAL A O 1
ATOM 970 N N . ILE A 1 126 ? -4.528 -0.195 16.433 1.00 91.88 126 ILE A N 1
ATOM 971 C CA . ILE A 1 126 ? -5.557 -1.234 16.509 1.00 91.88 126 ILE A CA 1
ATOM 972 C C . ILE A 1 126 ? -4.945 -2.468 17.160 1.00 91.88 126 ILE A C 1
ATOM 974 O O . ILE A 1 126 ? -4.055 -3.109 16.596 1.00 91.88 126 ILE A O 1
ATOM 978 N N . GLU A 1 127 ? -5.460 -2.824 18.329 1.00 93.44 127 GLU A N 1
ATOM 979 C CA . GLU A 1 127 ? -4.934 -3.888 19.174 1.00 93.44 127 GLU A CA 1
ATOM 980 C C . GLU A 1 127 ? -5.968 -4.983 19.416 1.00 93.44 127 GLU A C 1
ATOM 982 O O . GLU A 1 127 ? -7.167 -4.730 19.560 1.00 93.44 127 GLU A O 1
ATOM 987 N N . ALA A 1 128 ? -5.483 -6.215 19.525 1.00 92.19 128 ALA A N 1
ATOM 988 C CA . ALA A 1 128 ? -6.260 -7.351 19.989 1.00 92.19 128 ALA A CA 1
ATOM 989 C C . ALA A 1 128 ? -5.444 -8.171 20.996 1.00 92.19 128 ALA A C 1
ATOM 991 O O . ALA A 1 128 ? -4.259 -8.463 20.798 1.00 92.19 128 ALA A O 1
ATOM 992 N N . SER A 1 129 ? -6.089 -8.525 22.106 1.00 89.62 129 SER A N 1
ATOM 993 C CA . SER A 1 129 ? -5.470 -9.247 23.221 1.00 89.62 129 SER A CA 1
ATOM 994 C C . SER A 1 129 ? -5.665 -10.759 23.142 1.00 89.62 129 SER A C 1
ATOM 996 O O . SER A 1 129 ? -4.949 -11.480 23.828 1.00 89.62 129 SER A O 1
ATOM 998 N N . ASP A 1 130 ? -6.589 -11.245 22.305 1.00 89.44 130 ASP A N 1
ATOM 999 C CA . ASP A 1 130 ? -6.898 -12.669 22.150 1.00 89.44 130 ASP A CA 1
ATOM 1000 C C . ASP A 1 130 ? -6.707 -13.143 20.702 1.00 89.44 130 ASP A C 1
ATOM 1002 O O . ASP A 1 130 ? -7.185 -12.528 19.752 1.00 89.44 130 ASP A O 1
ATOM 1006 N N . SER A 1 131 ? -6.066 -14.300 20.541 1.00 87.69 131 SER A N 1
ATOM 1007 C CA . SER A 1 131 ? -5.946 -15.037 19.281 1.00 87.69 131 SER A CA 1
ATOM 1008 C C . SER A 1 131 ? -7.292 -15.328 18.604 1.00 87.69 131 SER A C 1
ATOM 1010 O O . SER A 1 131 ? -7.374 -15.292 17.376 1.00 87.69 131 SER A O 1
ATOM 1012 N N . ALA A 1 132 ? -8.365 -15.547 19.376 1.00 88.94 132 ALA A N 1
ATOM 1013 C CA . ALA A 1 132 ? -9.703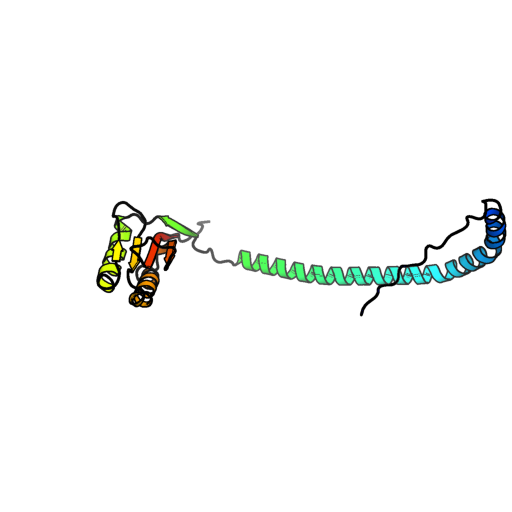 -15.781 18.826 1.00 88.94 132 ALA A CA 1
ATOM 1014 C C . ALA A 1 132 ? -10.253 -14.557 18.068 1.00 88.94 132 ALA A C 1
ATOM 1016 O O . ALA A 1 132 ? -11.140 -14.689 17.226 1.00 88.94 132 ALA A O 1
ATOM 1017 N N . GLN A 1 133 ? -9.708 -13.368 18.339 1.00 91.06 133 GLN A N 1
ATOM 1018 C CA . GLN A 1 133 ? -10.102 -12.107 17.715 1.00 91.06 133 GLN A CA 1
ATOM 1019 C C . GLN A 1 133 ? -9.264 -11.771 16.473 1.00 91.06 133 GLN A C 1
ATOM 1021 O O . GLN A 1 133 ? -9.491 -10.726 15.869 1.00 91.06 133 GLN A O 1
ATOM 1026 N N . PHE A 1 134 ? -8.336 -12.641 16.050 1.00 91.50 134 PHE A N 1
ATOM 1027 C CA . PHE A 1 134 ? -7.465 -12.401 14.892 1.00 91.50 134 PHE A CA 1
ATOM 1028 C C . PHE A 1 134 ? -8.250 -12.072 13.614 1.00 91.50 134 PHE A C 1
ATOM 1030 O O . PHE A 1 134 ? -7.938 -11.108 12.917 1.00 91.50 134 PHE A O 1
ATOM 1037 N N . SER A 1 135 ? -9.304 -12.838 13.315 1.00 92.94 135 SER A N 1
ATOM 1038 C CA . SER A 1 135 ? -10.136 -12.608 12.126 1.00 92.94 135 SER A CA 1
ATOM 1039 C C . SER A 1 135 ? -10.850 -11.256 12.178 1.00 92.94 135 SER A C 1
ATOM 1041 O O . SER A 1 135 ? -10.920 -10.551 11.169 1.00 92.94 135 SER A O 1
ATOM 1043 N N . THR A 1 136 ? -11.338 -10.867 13.357 1.00 92.81 136 THR A N 1
ATOM 1044 C CA . THR A 1 136 ? -11.990 -9.576 13.594 1.00 92.81 136 THR A CA 1
ATOM 1045 C C . THR A 1 136 ? -10.997 -8.424 13.489 1.00 92.81 136 THR A C 1
ATOM 1047 O O . THR A 1 136 ? -11.299 -7.422 12.849 1.00 92.81 136 THR A O 1
ATOM 1050 N N . TRP A 1 137 ? -9.799 -8.577 14.055 1.00 93.94 137 TRP A N 1
ATOM 1051 C CA . TRP A 1 137 ? -8.716 -7.600 13.966 1.00 93.94 137 TRP A CA 1
ATOM 1052 C C . TRP A 1 137 ? -8.281 -7.370 12.513 1.00 93.94 137 TRP A C 1
ATOM 1054 O O . TRP A 1 137 ? -8.241 -6.228 12.058 1.00 93.94 137 TRP A O 1
ATOM 1064 N N . LEU A 1 138 ? -8.073 -8.440 11.739 1.00 93.00 138 LEU A N 1
ATOM 1065 C CA . LEU A 1 138 ? -7.726 -8.328 10.320 1.00 93.00 138 LEU A CA 1
ATOM 1066 C C . LEU A 1 138 ? -8.868 -7.697 9.506 1.00 93.00 138 LEU A C 1
ATOM 1068 O O . LEU A 1 138 ? -8.633 -6.858 8.638 1.00 93.00 138 LEU A O 1
ATOM 1072 N N . SER A 1 139 ? -10.118 -8.056 9.811 1.00 92.88 139 SER A N 1
ATOM 1073 C CA . SER A 1 139 ? -11.295 -7.456 9.168 1.00 92.88 139 SER A CA 1
ATOM 1074 C C . SER A 1 139 ? -11.433 -5.968 9.487 1.00 92.88 139 SER A C 1
ATOM 1076 O O . SER A 1 139 ? -11.852 -5.195 8.628 1.00 92.88 139 SER A O 1
ATOM 1078 N N . ALA A 1 140 ? -11.069 -5.548 10.699 1.00 92.19 140 ALA A N 1
ATOM 1079 C CA . ALA A 1 140 ? -11.070 -4.147 11.095 1.00 92.19 140 ALA A CA 1
ATOM 1080 C C . ALA A 1 140 ? -10.005 -3.337 10.348 1.00 92.19 140 ALA A C 1
ATOM 1082 O O . ALA A 1 140 ? -10.302 -2.236 9.890 1.00 92.19 140 ALA A O 1
ATOM 1083 N N . ILE A 1 141 ? -8.813 -3.906 10.152 1.00 92.25 141 ILE A N 1
ATOM 1084 C CA . ILE A 1 141 ? -7.762 -3.298 9.327 1.00 92.25 141 ILE A CA 1
ATOM 1085 C C . ILE A 1 141 ? -8.244 -3.133 7.883 1.00 92.25 141 ILE A C 1
ATOM 1087 O O . ILE A 1 141 ? -8.214 -2.025 7.358 1.00 92.25 141 ILE A O 1
ATOM 1091 N N . ASN A 1 142 ? -8.775 -4.193 7.267 1.00 91.69 142 ASN A N 1
ATOM 1092 C CA . ASN A 1 142 ? -9.292 -4.131 5.892 1.00 91.69 142 ASN A CA 1
ATOM 1093 C C . ASN A 1 142 ? -10.475 -3.159 5.741 1.00 91.69 142 ASN A C 1
ATOM 1095 O O . ASN A 1 142 ? -10.717 -2.608 4.668 1.00 91.69 142 ASN A O 1
ATOM 1099 N N . TYR A 1 143 ? -11.238 -2.938 6.812 1.00 92.25 143 TYR A N 1
ATOM 1100 C CA . TYR A 1 143 ? -12.357 -2.005 6.789 1.00 92.25 143 TYR A CA 1
ATOM 1101 C C . TYR A 1 143 ? -11.904 -0.539 6.698 1.00 92.25 143 TYR A C 1
ATOM 1103 O O . TYR A 1 143 ? -12.667 0.280 6.189 1.00 92.25 143 TYR A O 1
ATOM 1111 N N . LEU A 1 144 ? -10.675 -0.195 7.104 1.00 89.56 144 LEU A N 1
ATOM 1112 C CA . LEU A 1 144 ? -10.144 1.171 6.974 1.00 89.56 144 LEU A CA 1
ATOM 1113 C C . LEU A 1 144 ? -10.127 1.654 5.520 1.00 89.56 144 LEU A C 1
ATOM 1115 O O . LEU A 1 144 ? -10.610 2.755 5.245 1.00 89.56 144 LEU A O 1
ATOM 1119 N N . ASP A 1 145 ? -9.682 0.802 4.592 1.00 88.25 145 ASP A N 1
ATOM 1120 C CA . ASP A 1 145 ? -9.693 1.089 3.150 1.00 88.25 145 ASP A CA 1
ATOM 1121 C C . ASP A 1 145 ? -11.119 1.323 2.626 1.00 88.25 145 ASP A C 1
ATOM 1123 O O . ASP A 1 145 ? -11.345 2.085 1.690 1.00 88.25 145 ASP A O 1
ATOM 1127 N N . THR A 1 146 ? -12.113 0.690 3.256 1.00 88.69 146 THR A N 1
ATOM 1128 C CA . THR A 1 146 ? -13.524 0.834 2.871 1.00 88.69 146 THR A CA 1
ATOM 1129 C C . THR A 1 146 ? -14.142 2.128 3.411 1.00 88.69 146 THR A C 1
ATOM 1131 O O . THR A 1 146 ? -14.998 2.722 2.758 1.00 88.69 146 THR A O 1
ATOM 1134 N N . ILE A 1 147 ? -13.750 2.569 4.612 1.00 87.38 147 ILE A N 1
ATOM 1135 C CA . ILE A 1 147 ? -14.304 3.775 5.252 1.00 87.38 147 ILE A CA 1
ATOM 1136 C C . ILE A 1 147 ? -13.747 5.060 4.618 1.00 87.38 147 ILE A C 1
ATOM 1138 O O . ILE A 1 147 ? -14.426 6.091 4.642 1.00 87.38 147 ILE A O 1
ATOM 1142 N N . ALA A 1 148 ? -12.513 5.013 4.112 1.00 85.00 148 ALA A N 1
ATOM 1143 C CA . ALA A 1 148 ? -11.780 6.173 3.615 1.00 85.00 148 ALA A CA 1
ATOM 1144 C C . ALA A 1 148 ? -11.044 5.842 2.302 1.00 85.00 148 ALA A C 1
ATOM 1146 O O . ALA A 1 148 ? -9.831 5.638 2.316 1.00 85.00 148 ALA A O 1
ATOM 1147 N N . PRO A 1 149 ? -11.758 5.763 1.164 1.00 82.38 149 PRO A N 1
ATOM 1148 C CA . PRO A 1 149 ? -11.147 5.437 -0.129 1.00 82.38 149 PRO A CA 1
ATOM 1149 C C . PRO A 1 149 ? -10.220 6.545 -0.660 1.00 82.38 149 PRO A C 1
ATOM 1151 O O . PRO A 1 149 ? -9.409 6.312 -1.551 1.00 82.38 149 PRO A O 1
ATOM 1154 N N . ASP A 1 150 ? -10.356 7.759 -0.129 1.00 83.62 150 ASP A N 1
ATOM 1155 C CA . ASP A 1 150 ? -9.528 8.935 -0.390 1.00 83.62 150 ASP A CA 1
ATOM 1156 C C . ASP A 1 150 ? -8.288 9.014 0.515 1.00 83.62 150 ASP A C 1
ATOM 1158 O O . ASP A 1 150 ? -7.469 9.923 0.371 1.00 83.62 150 ASP A O 1
ATOM 1162 N N . VAL A 1 151 ? -8.128 8.060 1.435 1.00 85.69 151 VAL A N 1
ATOM 1163 C CA . VAL A 1 151 ? -6.990 7.973 2.347 1.00 85.69 151 VAL A CA 1
ATOM 1164 C C . VAL A 1 151 ? -6.189 6.726 2.020 1.00 85.69 151 VAL A C 1
ATOM 1166 O O . VAL A 1 151 ? -6.695 5.608 1.984 1.00 85.69 151 VAL A O 1
ATOM 1169 N N . ARG A 1 152 ? -4.894 6.918 1.812 1.00 86.81 152 ARG A N 1
ATOM 1170 C CA . ARG A 1 152 ? -3.925 5.846 1.701 1.00 86.81 152 ARG A CA 1
ATOM 1171 C C . ARG A 1 152 ? -3.384 5.525 3.086 1.00 86.81 152 ARG A C 1
ATOM 1173 O O . ARG A 1 152 ? -2.718 6.342 3.719 1.00 86.81 152 ARG A O 1
ATOM 1180 N N . TRP A 1 153 ? -3.657 4.316 3.547 1.00 87.06 153 TRP A N 1
ATOM 1181 C CA . TRP A 1 153 ? -3.186 3.839 4.839 1.00 87.06 153 TRP A CA 1
ATOM 1182 C C . TRP A 1 153 ? -1.790 3.232 4.717 1.00 87.06 153 TRP A C 1
ATOM 1184 O O . TRP A 1 153 ? -1.502 2.448 3.809 1.00 87.06 153 TRP A O 1
ATOM 1194 N N . ARG A 1 154 ? -0.906 3.588 5.648 1.00 89.12 154 ARG A N 1
ATOM 1195 C CA . ARG A 1 154 ? 0.456 3.066 5.739 1.00 89.12 154 ARG A CA 1
ATOM 1196 C C . ARG A 1 154 ? 0.678 2.441 7.107 1.00 89.12 154 ARG A C 1
ATOM 1198 O O . ARG A 1 154 ? 0.476 3.087 8.129 1.00 89.12 154 ARG A O 1
ATOM 1205 N N . PHE A 1 155 ? 1.135 1.195 7.129 1.00 90.50 155 PHE A N 1
ATOM 1206 C CA . PHE A 1 155 ? 1.532 0.528 8.368 1.00 90.50 155 PHE A CA 1
ATOM 1207 C C . PHE A 1 155 ? 2.905 1.040 8.808 1.00 90.50 155 PHE A C 1
ATOM 1209 O O . PHE A 1 155 ? 3.883 0.901 8.073 1.00 90.50 155 PHE A O 1
ATOM 1216 N N . GLU A 1 156 ? 2.977 1.629 9.999 1.00 89.94 156 GLU A N 1
ATOM 1217 C CA . GLU A 1 156 ? 4.250 1.989 10.633 1.00 89.94 156 GLU A CA 1
ATOM 1218 C C . GLU A 1 156 ? 4.817 0.809 11.418 1.00 89.94 156 GLU A C 1
ATOM 1220 O O . GLU A 1 156 ? 6.009 0.511 11.338 1.00 89.94 156 GLU A O 1
ATOM 1225 N N . ARG A 1 157 ? 3.949 0.104 12.147 1.00 90.00 157 ARG A N 1
ATOM 1226 C CA . ARG A 1 157 ? 4.316 -1.080 12.918 1.00 90.00 157 ARG A CA 1
ATOM 1227 C C . ARG A 1 157 ? 3.212 -2.116 12.825 1.00 90.00 157 ARG A C 1
ATOM 1229 O O . ARG A 1 157 ? 2.040 -1.804 13.004 1.00 90.00 157 ARG A O 1
ATOM 1236 N N . LEU A 1 158 ? 3.607 -3.355 12.574 1.00 92.62 158 LEU A N 1
ATOM 1237 C CA . LEU A 1 158 ? 2.747 -4.526 12.631 1.00 92.62 158 LEU A CA 1
ATOM 1238 C C . LEU A 1 158 ? 3.445 -5.533 13.538 1.00 92.62 158 LEU A C 1
ATOM 1240 O O . LEU A 1 158 ? 4.595 -5.883 13.278 1.00 92.62 158 LEU A O 1
ATOM 1244 N N . CYS A 1 159 ? 2.788 -5.969 14.605 1.00 90.94 159 CYS A N 1
ATOM 1245 C CA . CYS A 1 159 ? 3.301 -7.034 15.458 1.00 90.94 159 CYS A CA 1
ATOM 1246 C C . CYS A 1 159 ? 2.227 -8.101 15.672 1.00 90.94 159 CYS A C 1
ATOM 1248 O O . CYS A 1 159 ? 1.027 -7.806 15.705 1.00 90.94 159 CYS A O 1
ATOM 1250 N N . MET A 1 160 ? 2.670 -9.351 15.809 1.00 91.88 160 MET A N 1
ATOM 1251 C CA . MET A 1 160 ? 1.819 -10.504 16.091 1.00 91.88 160 MET A CA 1
ATOM 1252 C C . MET A 1 160 ? 2.559 -11.481 17.011 1.00 91.88 160 MET A C 1
ATOM 1254 O O . MET A 1 160 ? 3.748 -11.739 16.839 1.00 91.88 160 MET A O 1
ATOM 1258 N N . GLY A 1 161 ? 1.848 -12.068 17.968 1.00 88.25 161 GLY A N 1
ATOM 1259 C CA . GLY A 1 161 ? 2.375 -13.080 18.874 1.00 88.25 161 GLY A CA 1
ATOM 1260 C C . GLY A 1 161 ? 3.517 -12.556 19.744 1.00 88.25 161 GLY A C 1
ATOM 1261 O O . GLY A 1 161 ? 3.341 -11.622 20.518 1.00 88.25 161 GLY A O 1
ATOM 1262 N N . GLN A 1 162 ? 4.684 -13.196 19.641 1.00 86.19 162 GLN A N 1
ATOM 1263 C CA . GLN A 1 162 ? 5.836 -12.920 20.509 1.00 86.19 162 GLN A CA 1
ATOM 1264 C C . GLN A 1 162 ? 6.570 -11.614 20.170 1.00 86.19 162 GLN A C 1
ATOM 1266 O O . GLN A 1 162 ? 7.373 -11.155 20.978 1.00 86.19 162 GLN A O 1
ATOM 1271 N N . ASP A 1 163 ? 6.275 -11.010 19.016 1.00 85.12 163 ASP A N 1
ATOM 1272 C CA . ASP A 1 163 ? 6.867 -9.736 18.590 1.00 85.12 163 ASP A CA 1
ATOM 1273 C C . ASP A 1 163 ? 6.151 -8.513 19.195 1.00 85.12 163 ASP A C 1
ATOM 1275 O O . ASP A 1 163 ? 6.640 -7.382 19.095 1.00 85.12 163 ASP A O 1
ATOM 1279 N N . CYS A 1 164 ? 4.975 -8.720 19.798 1.00 85.44 164 CYS A N 1
ATOM 1280 C CA . CYS A 1 164 ? 4.234 -7.687 20.514 1.00 85.44 164 CYS A CA 1
ATOM 1281 C C . CYS A 1 164 ? 4.614 -7.637 22.002 1.00 85.44 164 CYS A C 1
ATOM 1283 O O . CYS A 1 164 ? 5.099 -8.608 22.586 1.00 85.44 164 CYS A O 1
ATOM 1285 N N . ASP A 1 165 ? 4.352 -6.493 22.639 1.00 82.50 165 ASP A N 1
ATOM 1286 C CA . ASP A 1 165 ? 4.485 -6.359 24.088 1.00 82.50 165 ASP A CA 1
ATOM 1287 C C . ASP A 1 165 ? 3.601 -7.377 24.819 1.00 82.50 165 ASP A C 1
ATOM 1289 O O . ASP A 1 165 ? 2.496 -7.686 24.387 1.00 82.50 165 ASP A O 1
ATOM 1293 N N . LYS A 1 166 ? 4.077 -7.885 25.961 1.00 75.62 166 LYS A N 1
ATOM 1294 C CA . LYS A 1 166 ? 3.542 -9.082 26.649 1.00 75.62 166 LYS A CA 1
ATOM 1295 C C . LYS A 1 166 ? 2.037 -9.068 26.964 1.00 75.62 166 LYS A C 1
ATOM 1297 O O . LYS A 1 166 ? 1.485 -10.120 27.270 1.00 75.62 166 LYS A O 1
ATOM 1302 N N . SER A 1 167 ? 1.388 -7.906 26.955 1.00 80.56 167 SER A N 1
ATOM 1303 C CA . SER A 1 167 ? -0.047 -7.741 27.216 1.00 80.56 167 SER A CA 1
ATOM 1304 C C . SER A 1 167 ? -0.925 -7.761 25.962 1.00 80.56 167 SER A C 1
ATOM 1306 O O . SER A 1 167 ? -2.146 -7.832 26.088 1.00 80.56 167 SER A O 1
ATOM 1308 N N . ILE A 1 168 ? -0.337 -7.667 24.769 1.00 87.31 168 ILE A N 1
ATOM 1309 C CA . ILE A 1 168 ? -1.044 -7.533 23.496 1.00 87.31 168 ILE A CA 1
ATOM 1310 C C . ILE A 1 168 ? -0.571 -8.656 22.575 1.00 87.31 168 ILE A C 1
ATOM 1312 O O . ILE A 1 168 ? 0.625 -8.840 22.381 1.00 87.31 168 ILE A O 1
ATOM 1316 N N . LEU A 1 169 ? -1.500 -9.416 21.995 1.00 89.19 169 LEU A N 1
ATOM 1317 C CA . LEU A 1 169 ? -1.143 -10.477 21.050 1.00 89.19 169 LEU A CA 1
ATOM 1318 C C . LEU A 1 169 ? -0.984 -9.947 19.628 1.00 89.19 169 LEU A C 1
ATOM 1320 O O . LEU A 1 169 ? -0.236 -10.526 18.847 1.00 89.19 169 LEU A O 1
ATOM 1324 N N . MET A 1 170 ? -1.701 -8.888 19.263 1.00 92.31 170 MET A N 1
ATOM 1325 C CA . MET A 1 170 ? -1.661 -8.299 17.926 1.00 92.31 170 MET A CA 1
ATOM 1326 C C . MET A 1 170 ? -1.806 -6.787 18.030 1.00 92.31 170 MET A C 1
ATOM 1328 O O . MET A 1 170 ? -2.723 -6.305 18.695 1.00 92.31 170 MET A O 1
ATOM 1332 N N . SER A 1 171 ? -0.939 -6.043 17.349 1.00 92.44 171 SER A N 1
ATOM 1333 C CA . SER A 1 171 ? -1.052 -4.588 17.242 1.00 92.44 171 SER A CA 1
ATOM 1334 C C . SER A 1 171 ? -0.669 -4.125 15.842 1.00 92.44 171 SER A C 1
ATOM 1336 O O . SER A 1 171 ? 0.310 -4.596 15.256 1.00 92.44 171 SER A O 1
ATOM 1338 N N . ALA A 1 172 ? -1.459 -3.201 15.304 1.00 92.56 172 ALA A N 1
ATOM 1339 C CA . ALA A 1 172 ? -1.164 -2.478 14.079 1.00 92.56 172 ALA A CA 1
ATOM 1340 C C . ALA A 1 172 ? -1.184 -0.977 14.366 1.00 92.56 172 ALA A C 1
ATOM 1342 O O . ALA A 1 172 ? -2.209 -0.437 14.777 1.00 92.56 172 ALA A O 1
ATOM 1343 N N . THR A 1 173 ? -0.067 -0.306 14.107 1.00 91.81 173 THR A N 1
ATOM 1344 C CA . THR A 1 173 ? 0.040 1.153 14.083 1.00 91.81 173 THR A CA 1
ATOM 1345 C C . THR A 1 173 ? -0.034 1.614 12.637 1.00 91.81 173 THR A C 1
ATOM 1347 O O . THR A 1 173 ? 0.790 1.220 11.806 1.00 91.81 173 THR A O 1
ATOM 1350 N N . ILE A 1 174 ? -1.036 2.430 12.333 1.00 91.00 174 ILE A N 1
ATOM 1351 C CA . ILE A 1 174 ? -1.394 2.817 10.972 1.00 91.00 174 ILE A CA 1
ATOM 1352 C C . ILE A 1 174 ? -1.445 4.336 10.889 1.00 91.00 174 ILE A C 1
ATOM 1354 O O . ILE A 1 174 ? -2.084 4.989 11.709 1.00 91.00 174 ILE A O 1
ATOM 1358 N N . LYS A 1 175 ? -0.807 4.894 9.867 1.00 89.81 175 LYS A N 1
ATOM 1359 C CA . LYS A 1 175 ? -0.833 6.316 9.538 1.00 89.81 175 LYS A CA 1
ATOM 1360 C C . LYS A 1 175 ? -1.649 6.545 8.269 1.00 89.81 175 LYS A C 1
ATOM 1362 O O . LYS A 1 175 ? -1.536 5.774 7.317 1.00 89.81 175 LYS A O 1
ATOM 1367 N N . GLY A 1 176 ? -2.493 7.574 8.271 1.00 84.88 176 GLY A N 1
ATOM 1368 C CA . GLY A 1 176 ? -3.303 7.959 7.113 1.00 84.88 176 GLY A CA 1
ATOM 1369 C C . GLY A 1 176 ? -2.655 9.090 6.318 1.00 84.88 176 GLY A C 1
ATOM 1370 O O . GLY A 1 176 ? -2.343 10.143 6.873 1.00 84.88 176 GLY A O 1
ATOM 1371 N N . GLU A 1 177 ? -2.489 8.897 5.014 1.00 83.75 177 GLU A N 1
ATOM 1372 C CA . GLU A 1 177 ? -2.071 9.930 4.063 1.00 83.75 177 GLU A CA 1
ATOM 1373 C C . GLU A 1 177 ? -3.231 10.207 3.100 1.00 83.75 177 GLU A C 1
ATOM 1375 O O . GLU A 1 177 ? -3.758 9.306 2.458 1.00 83.75 177 GLU A O 1
ATOM 1380 N N . GLY A 1 178 ? -3.673 11.452 3.012 1.00 78.31 178 GLY A N 1
ATOM 1381 C CA . GLY A 1 178 ? -4.777 11.875 2.164 1.00 78.31 178 GLY A CA 1
ATOM 1382 C C . GLY A 1 178 ? -4.330 11.987 0.722 1.00 78.31 178 GLY A C 1
ATOM 1383 O O . GLY A 1 178 ? -3.219 12.435 0.431 1.00 78.31 178 GLY A O 1
ATOM 1384 N N . VAL A 1 179 ? -5.205 11.570 -0.182 1.00 75.12 179 VAL A N 1
ATOM 1385 C CA . VAL A 1 179 ? -4.942 11.530 -1.613 1.00 75.12 179 VAL A CA 1
ATOM 1386 C C . VAL A 1 179 ? -5.716 12.664 -2.279 1.00 75.12 179 VAL A C 1
ATOM 1388 O O . VAL A 1 179 ? -6.927 12.596 -2.473 1.00 75.12 179 VAL A O 1
ATOM 1391 N N . GLY A 1 180 ? -5.007 13.736 -2.625 1.00 69.62 180 GLY A N 1
ATOM 1392 C CA . GLY A 1 180 ? -5.529 14.838 -3.420 1.00 69.62 180 GLY A CA 1
ATOM 1393 C C . GLY A 1 180 ? -5.389 14.530 -4.907 1.00 69.62 180 GLY A C 1
ATOM 1394 O O . GLY A 1 180 ? -4.304 14.205 -5.384 1.00 69.62 180 GLY A O 1
ATOM 1395 N N . ILE A 1 181 ? -6.484 14.632 -5.659 1.00 68.50 181 ILE A N 1
ATOM 1396 C CA . ILE A 1 181 ? -6.455 14.532 -7.122 1.00 68.50 181 ILE A CA 1
ATOM 1397 C C . ILE A 1 181 ? -6.415 15.954 -7.669 1.00 68.50 181 ILE A C 1
ATOM 1399 O O . ILE A 1 181 ? -7.448 16.623 -7.757 1.00 68.50 181 ILE A O 1
ATOM 1403 N N . GLU A 1 182 ? -5.226 16.427 -8.035 1.00 67.00 182 GLU A N 1
ATOM 1404 C CA . GLU A 1 182 ? -5.094 17.714 -8.704 1.00 67.00 182 GLU A CA 1
ATOM 1405 C C . GLU A 1 182 ? -5.406 17.520 -10.192 1.00 67.00 182 GLU A C 1
ATOM 1407 O O . GLU A 1 182 ? -4.699 16.815 -10.917 1.00 67.00 182 GLU A O 1
ATOM 1412 N N . ARG A 1 183 ? -6.535 18.077 -10.649 1.00 65.88 183 ARG A N 1
ATOM 1413 C CA . ARG A 1 183 ? -6.903 18.012 -12.067 1.00 65.88 183 ARG A CA 1
ATOM 1414 C C . ARG A 1 183 ? -5.980 18.944 -12.854 1.00 65.88 183 ARG A C 1
ATOM 1416 O O . ARG A 1 183 ? -5.862 20.108 -12.466 1.00 65.88 183 ARG A O 1
ATOM 1423 N N . PRO A 1 184 ? -5.379 18.483 -13.963 1.00 58.47 184 PRO A N 1
ATOM 1424 C CA . PRO A 1 184 ? -4.583 19.359 -14.804 1.00 58.47 184 PRO A CA 1
ATOM 1425 C C . PRO A 1 184 ? -5.478 20.476 -15.344 1.00 58.47 184 PRO A C 1
ATOM 1427 O O . PRO A 1 184 ? -6.551 20.217 -15.898 1.00 58.47 184 PRO A O 1
ATOM 1430 N N . GLN A 1 185 ? -5.069 21.730 -15.141 1.00 62.19 185 GLN A N 1
ATOM 1431 C CA . GLN A 1 185 ? -5.750 22.851 -15.777 1.00 62.19 185 GLN A CA 1
ATOM 1432 C C . GLN A 1 185 ? -5.493 22.779 -17.285 1.00 62.19 185 GLN A C 1
ATOM 1434 O O . GLN A 1 185 ? -4.349 22.540 -17.685 1.00 62.19 185 GLN A O 1
ATOM 1439 N N . PRO A 1 186 ? -6.523 22.960 -18.133 1.00 60.00 186 PRO A N 1
ATOM 1440 C CA . PRO A 1 186 ? -6.311 23.016 -19.566 1.00 60.00 186 PRO A CA 1
ATOM 1441 C C . PRO A 1 186 ? -5.339 24.157 -19.848 1.00 60.00 186 PRO A C 1
ATOM 1443 O O . PRO A 1 186 ? -5.566 25.296 -19.438 1.00 60.00 186 PRO A O 1
ATOM 1446 N N . LYS A 1 187 ? -4.235 23.821 -20.512 1.00 50.59 187 LYS A N 1
ATOM 1447 C CA . LYS A 1 187 ? -3.257 24.784 -21.001 1.00 50.59 187 LYS A CA 1
ATOM 1448 C C . LYS A 1 187 ? -4.017 25.751 -21.918 1.00 50.59 187 LYS A C 1
ATOM 1450 O O . LYS A 1 187 ? -4.453 25.353 -22.994 1.00 50.59 187 LYS A O 1
ATOM 1455 N N . GLN A 1 188 ? -4.296 26.961 -21.436 1.00 51.53 188 GLN A N 1
ATOM 1456 C CA . GLN A 1 188 ? -4.784 28.047 -22.281 1.00 51.53 188 GLN A CA 1
ATOM 1457 C C . GLN A 1 188 ? -3.592 28.492 -23.124 1.00 51.53 188 GLN A C 1
ATOM 1459 O O . GLN A 1 188 ? -2.772 29.283 -22.658 1.00 51.53 188 GLN A O 1
ATOM 1464 N N . ASP A 1 189 ? -3.463 27.881 -24.299 1.00 46.47 189 ASP A N 1
ATOM 1465 C CA . ASP A 1 189 ? -2.655 28.416 -25.396 1.00 46.47 189 ASP A CA 1
ATOM 1466 C C . ASP A 1 189 ? -3.342 29.656 -25.999 1.00 46.47 189 ASP A C 1
ATOM 1468 O O . ASP A 1 189 ? -4.597 29.671 -26.080 1.00 46.47 189 ASP A O 1
#

Secondary structure (DSSP, 8-state):
--PPPPPP--------HHHHHHHHHHSSSHHHHHHHHHHHHHHHHHHHHHHHHHHHHHHHHHHHHHHHHHHHHHHHHHHHT---PPEEEEEEPPHHHHHHHHHHHHHHHTTTSEEEE-TTSSEEEEEES-GGGHHHHHHHHHHHHHH-TTEEEEEEEEEEGGGS-TT-SEEEEEEEEEEEEEPPPP---

Sequence (189 aa):
MSSIPPLPFLNVKFSGPKQIARDMESLSGETFDKITDSFEKGSIIIMGVIWLVAILLCALAYLTVGQAASVHQKLNEALATEPQLPTVTQFNLSPPQLKPHADRLMERYGKSINVIFSGREDFLVIEASDSAQFSTWLSAINYLDTIAPDVRWRFERLCMGQDCDKSILMSATIKGEGVGIERPQPKQD